Protein AF-A0A0B2VGB6-F1 (afdb_monomer_lite)

Organism: Toxocara canis (NCBI:txid6265)

pLDDT: mean 80.38, std 18.38, range [34.38, 97.69]

Radius of gyration: 25.74 Å; chains: 1; bounding box: 57×68×73 Å

Secondary structure (DSSP, 8-state):
-HHHHHHHHHHHHHHHHHTT-HHHHHHHHHHHHTT--SS--HHHHHHHHHHHHHTT-HHHHHHHHHHHHHHTSTT--HHHHHHHHHHHHHHHHHHHHHHHHTT-HHHHHHHHHHTHHHHHT-GGGTGGGGGGG-S-TTTSTTTGGGGSHHHHHHHHHHHHHHHHHHHHTSPPPHHHHHHHHHHTT--PPPHHHHHHHHS--PPPHHHHHHHHHHHS---------SSHHHHHTTS-------

InterPro domains:
  IPR039724 WD repeat-containing protein 91 [PTHR13083] (1-177)
  IPR056327 ARMC9, CTLH-like domain [PF23138] (54-167)

Foldseek 3Di:
DVVLVVVLLVVVLVVCVVVVVVVVSVVSVVVVVVPPDDQPPLVVLLVQLVVCLLVLPLVSNVVSLVCCVPQQCVPPDPVLVVLSVVLSVLSVLSSLVSCVVVVVLVSNQVNCVVCVVVCVVPPVCVVVNCVSVDPCQCPDPPRVVSNDPVSVVVSSVSSSVSVVVRSVPRDDPPSSVVSVCVVVVDDDDDVVVVVVPPDDPDPPPVNVVVVVVVPDDDDDDDDDPDDPVVVVVVPDDDDDDD

Sequence (242 aa):
MSDVISLVDSLVKDYLSFRGLNATLANFDAETRQERDCKFNVSRVVGELFSAIENHDIDRLHSLWSYFNVNVFSGLSEEQSTMANKLENDVYRLYVITCVQHKQRSKCIQFFEHMCEHLRNNPEWSEWFALPYVIDPRNSLPFRPYFTRQWQHCLVVSLNNFLAIAFDRLEEPLLVRCVNEVLKGGGELSDAEFIRRSQPVSISEDLMDDFAIIAQGPAKRNASKSSLRNLLKNFTGKKEKE

Structure (mmCIF, N/CA/C/O backbone):
data_AF-A0A0B2VGB6-F1
#
_entry.id   AF-A0A0B2VGB6-F1
#
loop_
_atom_site.group_PDB
_atom_site.id
_atom_site.type_symbol
_atom_site.label_atom_id
_atom_site.label_alt_id
_atom_site.label_comp_id
_atom_site.label_asym_id
_atom_site.label_entity_id
_atom_site.label_seq_id
_atom_site.pdbx_PDB_ins_code
_atom_site.Cartn_x
_atom_site.Cartn_y
_atom_site.Cartn_z
_atom_site.occupancy
_atom_site.B_iso_or_equiv
_atom_site.auth_seq_id
_atom_site.auth_comp_id
_atom_site.auth_asym_id
_atom_site.auth_atom_id
_atom_site.pdbx_PDB_model_num
ATOM 1 N N . MET A 1 1 ? -0.280 -2.202 24.855 1.00 53.25 1 MET A N 1
ATOM 2 C CA . MET A 1 1 ? -1.134 -1.784 23.715 1.00 53.25 1 MET A CA 1
ATOM 3 C C . MET A 1 1 ? -1.861 -2.979 23.112 1.00 53.25 1 MET A C 1
ATOM 5 O O . MET A 1 1 ? -3.072 -2.888 23.004 1.00 53.25 1 MET A O 1
ATOM 9 N N . SER A 1 2 ? -1.179 -4.094 22.812 1.00 61.00 2 SER A N 1
ATOM 10 C CA . SER A 1 2 ? -1.814 -5.377 22.441 1.00 61.00 2 SER A CA 1
ATOM 11 C C . SER A 1 2 ? -2.919 -5.800 23.413 1.00 61.00 2 SER A C 1
ATOM 13 O O . SER A 1 2 ? -4.017 -6.138 22.996 1.00 61.00 2 SER A O 1
ATOM 15 N N . ASP A 1 3 ? -2.655 -5.691 24.715 1.00 73.06 3 ASP A N 1
ATOM 16 C CA . ASP A 1 3 ? -3.561 -6.220 25.742 1.00 73.06 3 ASP A CA 1
ATOM 17 C C . ASP A 1 3 ? -4.855 -5.403 25.863 1.00 73.06 3 ASP A C 1
ATOM 19 O O . ASP A 1 3 ? -5.914 -5.949 26.160 1.00 73.06 3 ASP A O 1
ATOM 23 N N . VAL A 1 4 ? -4.783 -4.097 25.579 1.00 82.00 4 VAL A N 1
ATOM 24 C CA . VAL A 1 4 ? -5.953 -3.203 25.575 1.00 82.00 4 VAL A CA 1
ATOM 25 C C . VAL A 1 4 ? -6.842 -3.502 24.370 1.00 82.00 4 VAL A C 1
ATOM 27 O O . VAL A 1 4 ? -8.058 -3.505 24.507 1.00 82.00 4 VAL A O 1
ATOM 30 N N . ILE A 1 5 ? -6.252 -3.807 23.212 1.00 82.19 5 ILE A N 1
ATOM 31 C CA . ILE A 1 5 ? -7.003 -4.183 22.007 1.00 82.19 5 ILE A CA 1
ATOM 32 C C . ILE A 1 5 ? -7.739 -5.506 22.239 1.00 82.19 5 ILE A C 1
ATOM 34 O O . ILE A 1 5 ? -8.948 -5.561 22.051 1.00 82.19 5 ILE A O 1
ATOM 38 N N . SER A 1 6 ? -7.060 -6.530 22.766 1.00 85.25 6 SER A N 1
ATOM 39 C CA . SER A 1 6 ? -7.699 -7.811 23.108 1.00 85.25 6 SER A CA 1
ATOM 40 C C . SER A 1 6 ? -8.842 -7.654 24.120 1.00 85.25 6 SER A C 1
ATOM 42 O O . SER A 1 6 ? -9.858 -8.353 24.046 1.00 85.25 6 SER A O 1
ATOM 44 N N . LEU A 1 7 ? -8.691 -6.730 25.075 1.00 87.19 7 LEU A N 1
ATOM 45 C CA . LEU A 1 7 ? -9.753 -6.392 26.018 1.00 87.19 7 LEU A CA 1
ATOM 46 C C . LEU A 1 7 ? -10.934 -5.723 25.307 1.00 87.19 7 LEU A C 1
ATOM 48 O O . LEU A 1 7 ? -12.074 -6.120 25.527 1.00 87.19 7 LEU A O 1
ATOM 52 N N . VAL A 1 8 ? -10.673 -4.745 24.441 1.00 90.31 8 VAL A N 1
ATOM 53 C CA . VAL A 1 8 ? -11.706 -4.057 23.656 1.00 90.31 8 VAL A CA 1
ATOM 54 C C . VAL A 1 8 ? -12.461 -5.042 22.766 1.00 90.31 8 VAL A C 1
ATOM 56 O O . VAL A 1 8 ? -13.688 -5.029 22.773 1.00 90.31 8 VAL A O 1
ATOM 59 N N . ASP A 1 9 ? -11.767 -5.955 22.087 1.00 90.19 9 ASP A N 1
ATOM 60 C CA . ASP A 1 9 ? -12.400 -7.012 21.293 1.00 90.19 9 ASP A CA 1
ATOM 61 C C . ASP A 1 9 ? -13.315 -7.887 22.151 1.00 90.19 9 ASP A C 1
ATOM 63 O O . ASP A 1 9 ? -14.420 -8.235 21.740 1.00 90.19 9 ASP A O 1
ATOM 67 N N . SER A 1 10 ? -12.884 -8.220 23.370 1.00 91.00 10 SER A N 1
ATOM 68 C CA . SER A 1 10 ? -13.698 -8.991 24.314 1.00 91.00 10 SER A CA 1
ATOM 69 C C . SER A 1 10 ? -14.952 -8.221 24.743 1.00 91.00 10 SER A C 1
ATOM 71 O O . SER A 1 10 ? -16.034 -8.803 24.798 1.00 91.00 10 SER A O 1
ATOM 73 N N . LEU A 1 11 ? -14.835 -6.909 24.979 1.00 92.44 11 LEU A N 1
ATOM 74 C CA . LEU A 1 11 ? -15.966 -6.037 25.317 1.00 92.44 11 LEU A CA 1
ATOM 75 C C . LEU A 1 11 ? -16.957 -5.898 24.153 1.00 92.44 11 LEU A C 1
ATOM 77 O O . LEU A 1 11 ? -18.168 -5.941 24.364 1.00 92.44 11 LEU A O 1
ATOM 81 N N . VAL A 1 12 ? -16.465 -5.774 22.917 1.00 93.69 12 VAL A N 1
ATOM 82 C CA . VAL A 1 12 ? -17.319 -5.735 21.720 1.00 93.69 12 VAL A CA 1
ATOM 83 C C . VAL A 1 12 ? -18.078 -7.054 21.564 1.00 93.69 12 VAL A C 1
ATOM 85 O O . VAL A 1 12 ? -19.282 -7.036 21.310 1.00 93.69 12 VAL A O 1
ATOM 88 N N . LYS A 1 13 ? -17.416 -8.199 21.769 1.00 93.81 13 LYS A N 1
ATOM 89 C CA . LYS A 1 13 ? -18.061 -9.522 21.707 1.00 93.81 13 LYS A CA 1
ATOM 90 C C . LYS A 1 13 ? -19.149 -9.686 22.762 1.00 93.81 13 LYS A C 1
ATOM 92 O O . LYS A 1 13 ? -20.240 -10.150 22.430 1.00 93.81 13 LYS A O 1
ATOM 97 N N . ASP A 1 14 ? -18.871 -9.277 23.998 1.00 94.81 14 ASP A N 1
ATOM 98 C CA . ASP A 1 14 ? -19.850 -9.293 25.089 1.00 94.81 14 ASP A CA 1
ATOM 99 C C . ASP A 1 14 ? -21.078 -8.437 24.742 1.00 94.81 14 ASP A C 1
ATOM 101 O O . ASP A 1 14 ? -22.216 -8.907 24.810 1.00 94.81 14 ASP A O 1
ATOM 105 N N . TYR A 1 15 ? -20.855 -7.224 24.226 1.00 95.19 15 TYR A N 1
ATOM 106 C CA . TYR A 1 15 ? -21.932 -6.331 23.801 1.00 95.19 15 TYR A CA 1
ATOM 107 C C . TYR A 1 15 ? -22.772 -6.901 22.645 1.00 95.19 15 TYR A C 1
ATOM 109 O O . TYR A 1 15 ? -24.006 -6.870 22.694 1.00 95.19 15 TYR A O 1
ATOM 117 N N . LEU A 1 16 ? -22.134 -7.445 21.601 1.00 96.31 16 LEU A N 1
ATOM 118 C CA . LEU A 1 16 ? -22.836 -8.064 20.469 1.00 96.31 16 LEU A CA 1
ATOM 119 C C . LEU A 1 16 ? -23.666 -9.277 20.914 1.00 96.31 16 LEU A C 1
ATOM 121 O O . LEU A 1 16 ? -24.807 -9.433 20.468 1.00 96.31 16 LEU A O 1
ATOM 125 N N . SER A 1 17 ? -23.116 -10.095 21.816 1.00 95.00 17 SER A N 1
ATOM 126 C CA . SER A 1 17 ? -23.799 -11.239 22.426 1.00 95.00 17 SER A CA 1
ATOM 127 C C . SER A 1 17 ? -25.026 -10.796 23.227 1.00 95.00 17 SER A C 1
ATOM 129 O O . SER A 1 17 ? -26.132 -11.283 22.985 1.00 95.00 17 SER A O 1
ATOM 131 N N . PHE A 1 18 ? -24.874 -9.793 24.099 1.00 95.19 18 PHE A N 1
ATOM 132 C CA . PHE A 1 18 ? -25.967 -9.226 24.894 1.00 95.19 18 PHE A CA 1
ATOM 133 C C . PHE A 1 18 ? -27.126 -8.708 24.026 1.00 95.19 18 PHE A C 1
ATOM 135 O O . PHE A 1 18 ? -28.296 -8.863 24.374 1.00 95.19 18 PHE A O 1
ATOM 142 N N . ARG A 1 19 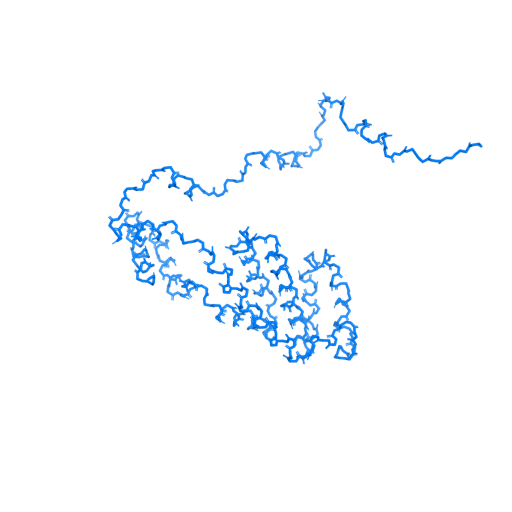? -26.820 -8.123 22.862 1.00 96.88 19 ARG A N 1
ATOM 143 C CA . ARG A 1 19 ? -27.822 -7.624 21.905 1.00 96.88 19 ARG A CA 1
ATOM 144 C C . ARG A 1 19 ? -28.434 -8.715 21.018 1.00 96.88 19 ARG A C 1
ATOM 146 O O . ARG A 1 19 ? -29.339 -8.403 20.245 1.00 96.88 19 ARG A O 1
ATOM 153 N N . GLY A 1 20 ? -27.958 -9.959 21.101 1.00 94.31 20 GLY A N 1
ATOM 154 C CA . GLY A 1 20 ? -28.414 -11.074 20.268 1.00 94.31 20 GLY A CA 1
ATOM 155 C C . GLY A 1 20 ? -27.965 -10.986 18.804 1.00 94.31 20 GLY A C 1
ATOM 156 O O . GLY A 1 20 ? -28.573 -11.610 17.933 1.00 94.31 20 GLY A O 1
ATOM 157 N N . LEU A 1 21 ? -26.913 -10.216 18.505 1.00 96.38 21 LEU A N 1
ATOM 158 C CA . LEU A 1 21 ? -26.398 -9.992 17.148 1.00 96.38 21 LEU A CA 1
ATOM 159 C C . LEU A 1 21 ? -25.486 -11.144 16.695 1.00 96.38 21 LEU A C 1
ATOM 161 O O . LEU A 1 21 ? -24.330 -10.944 16.329 1.00 96.38 21 LEU A O 1
ATOM 165 N N . ASN A 1 22 ? -26.013 -12.368 16.714 1.00 93.62 22 ASN A N 1
ATOM 166 C CA . ASN A 1 22 ? -25.226 -13.596 16.552 1.00 93.62 22 ASN A CA 1
ATOM 167 C C . ASN A 1 22 ? -24.522 -13.704 15.189 1.00 93.62 22 ASN A C 1
ATOM 169 O O . ASN A 1 22 ? -23.387 -14.169 15.119 1.00 93.62 22 ASN A O 1
ATOM 173 N N . ALA A 1 23 ? -25.167 -13.252 14.107 1.00 95.81 23 ALA A N 1
ATOM 174 C CA . ALA A 1 23 ? -24.557 -13.247 12.775 1.00 95.81 23 ALA A CA 1
ATOM 175 C C . ALA A 1 23 ? -23.374 -12.266 12.696 1.00 95.81 23 ALA A C 1
ATOM 177 O O . ALA A 1 23 ? -22.313 -12.608 12.179 1.00 95.81 23 ALA A O 1
ATOM 178 N N . THR A 1 24 ? -23.532 -11.067 13.264 1.00 95.88 24 THR A N 1
ATOM 179 C CA . THR A 1 24 ? -22.467 -10.060 13.337 1.00 95.88 24 THR A CA 1
ATOM 180 C C . THR A 1 24 ? -21.321 -10.531 14.221 1.00 95.88 24 THR A C 1
ATOM 182 O O . THR A 1 24 ? -20.171 -10.362 13.842 1.00 95.88 24 THR A O 1
ATOM 185 N N . LEU A 1 25 ? -21.618 -11.165 15.359 1.00 94.12 25 LEU A N 1
ATOM 186 C CA . LEU A 1 25 ? -20.611 -11.733 16.253 1.00 94.12 25 LEU A CA 1
ATOM 187 C C . LEU A 1 25 ? -19.784 -12.824 15.558 1.00 94.12 25 LEU A C 1
ATOM 189 O O . LEU A 1 25 ? -18.563 -12.812 15.661 1.00 94.12 25 LEU A O 1
ATOM 193 N N . ALA A 1 26 ? -20.430 -13.721 14.806 1.00 92.81 26 ALA A N 1
ATOM 194 C CA . ALA A 1 26 ? -19.736 -14.760 14.048 1.00 92.81 26 ALA A CA 1
ATOM 195 C C . ALA A 1 26 ? -18.811 -14.175 12.966 1.00 92.81 26 ALA A C 1
ATOM 197 O O . ALA A 1 26 ? -17.680 -14.636 12.812 1.00 92.81 26 ALA A O 1
ATOM 198 N N . ASN A 1 27 ? -19.273 -13.145 12.249 1.00 92.88 27 ASN A N 1
ATOM 199 C CA . ASN A 1 27 ? -18.453 -12.442 11.260 1.00 92.88 27 ASN A CA 1
ATOM 200 C C . ASN A 1 27 ? -17.293 -11.692 11.922 1.00 92.88 27 ASN A C 1
ATOM 202 O O . ASN A 1 27 ? -16.159 -11.830 11.476 1.00 92.88 27 ASN A O 1
ATOM 206 N N . PHE A 1 28 ? -17.557 -10.975 13.018 1.00 90.56 28 PHE A N 1
ATOM 207 C CA . PHE A 1 28 ? -16.532 -10.287 13.798 1.00 90.56 28 PHE A CA 1
ATOM 208 C C . PHE A 1 28 ? -15.457 -11.275 14.259 1.00 90.56 28 PHE A C 1
ATOM 210 O O . PHE A 1 28 ? -14.288 -11.078 13.966 1.00 90.56 28 PHE A O 1
ATOM 217 N N . ASP A 1 29 ? -15.837 -12.403 14.867 1.00 88.12 29 ASP A N 1
ATOM 218 C CA . ASP A 1 29 ? -14.890 -13.442 15.283 1.00 88.12 29 ASP A CA 1
ATOM 219 C C . ASP A 1 29 ? -14.067 -14.013 14.120 1.00 88.12 29 ASP A C 1
ATOM 221 O O . ASP A 1 29 ? -12.876 -14.287 14.286 1.00 88.12 29 ASP A O 1
ATOM 225 N N . ALA A 1 30 ? -14.681 -14.220 12.953 1.00 87.00 30 ALA A N 1
ATOM 226 C CA . ALA A 1 30 ? -13.973 -14.701 11.772 1.00 87.00 30 ALA A CA 1
ATOM 227 C C . ALA A 1 30 ? -12.947 -13.673 11.268 1.00 87.00 30 ALA A C 1
ATOM 229 O O . ALA A 1 30 ? -11.827 -14.048 10.914 1.00 87.00 30 ALA A O 1
ATOM 230 N N . GLU A 1 31 ? -13.305 -12.390 11.272 1.00 81.25 31 GLU A N 1
ATOM 231 C CA . GLU A 1 31 ? -12.449 -11.292 10.824 1.00 81.25 31 GLU A CA 1
ATOM 232 C C . GLU A 1 31 ? -11.326 -10.981 11.824 1.00 81.25 31 GLU A C 1
ATOM 234 O O . GLU A 1 31 ? -10.172 -10.857 11.410 1.00 81.25 31 GLU A O 1
ATOM 239 N N . THR A 1 32 ? -11.600 -10.975 13.135 1.00 78.12 32 THR A N 1
ATOM 240 C CA . THR A 1 32 ? -10.572 -10.789 14.177 1.00 78.12 32 THR A CA 1
ATOM 241 C C . THR A 1 32 ? -9.539 -11.922 14.148 1.00 78.12 32 THR A C 1
ATOM 243 O O . THR A 1 32 ? -8.347 -11.687 14.328 1.00 78.12 32 THR A O 1
ATOM 246 N N . ARG A 1 33 ? -9.959 -13.167 13.863 1.00 73.19 33 ARG A N 1
ATOM 247 C CA . ARG A 1 33 ? -9.042 -14.318 13.718 1.00 73.19 33 ARG A CA 1
ATOM 248 C C . ARG A 1 33 ? -8.179 -14.263 12.464 1.00 73.19 33 ARG A C 1
ATOM 250 O O . ARG A 1 33 ? -7.133 -14.903 12.438 1.00 73.19 33 ARG A O 1
ATOM 257 N N . GLN A 1 34 ? -8.605 -13.545 11.426 1.00 63.00 34 GLN A N 1
ATOM 258 C CA . GLN A 1 34 ? -7.815 -13.398 10.203 1.00 63.00 34 GLN A CA 1
ATOM 259 C C . GLN A 1 34 ? -6.594 -12.480 10.384 1.00 63.00 34 GLN A C 1
ATOM 261 O O . GLN A 1 34 ? -5.871 -12.285 9.408 1.00 63.00 34 GLN A O 1
ATOM 266 N N . GLU A 1 35 ? -6.345 -11.936 11.589 1.00 52.94 35 GLU A N 1
ATOM 267 C CA . GLU A 1 35 ? -5.260 -10.980 11.868 1.00 52.94 35 GLU A CA 1
ATOM 268 C C . GLU A 1 35 ? -5.132 -9.958 10.728 1.00 52.94 35 GLU A C 1
ATOM 270 O O . GLU A 1 35 ? -4.062 -9.783 10.131 1.00 52.94 35 GLU A O 1
ATOM 275 N N . ARG A 1 36 ? -6.249 -9.333 10.335 1.00 52.41 36 ARG A N 1
ATOM 276 C CA . ARG A 1 36 ? -6.169 -8.194 9.411 1.00 52.41 36 ARG A CA 1
ATOM 277 C C . ARG A 1 36 ? -5.732 -6.926 10.127 1.00 52.41 36 ARG A C 1
ATOM 279 O O . ARG A 1 36 ? -5.091 -6.089 9.505 1.00 52.41 36 ARG A O 1
ATOM 286 N N . ASP A 1 37 ? -5.974 -6.850 11.432 1.00 59.81 37 ASP A N 1
ATOM 287 C CA . ASP A 1 37 ? -5.729 -5.653 12.220 1.00 59.81 37 ASP A CA 1
ATOM 288 C C . ASP A 1 37 ? -4.962 -5.943 13.500 1.00 59.81 37 ASP A C 1
ATOM 290 O O . ASP A 1 37 ? -5.527 -6.300 14.524 1.00 59.81 37 ASP A O 1
ATOM 294 N N . CYS A 1 38 ? -3.659 -5.686 13.443 1.00 44.28 38 CYS A N 1
ATOM 295 C CA . CYS A 1 38 ? -2.856 -5.350 14.613 1.00 44.28 38 CYS A CA 1
ATOM 296 C C . CYS A 1 38 ? -1.843 -4.283 14.175 1.00 44.28 38 CYS A C 1
ATOM 298 O O . CYS A 1 38 ? -0.692 -4.610 13.910 1.00 44.28 38 CYS A O 1
ATOM 300 N N . LYS A 1 39 ? -2.281 -3.023 14.023 1.00 55.31 39 LYS A N 1
ATOM 301 C CA . LYS A 1 39 ? -1.441 -1.844 13.706 1.00 55.31 39 LYS A CA 1
ATOM 302 C C . LYS A 1 39 ? -0.436 -2.086 12.575 1.00 55.31 39 LYS A C 1
ATOM 304 O O . LYS A 1 39 ? 0.740 -2.307 12.842 1.00 55.31 39 LYS A O 1
ATOM 309 N N . PHE A 1 40 ? -0.924 -2.060 11.332 1.00 61.41 40 PHE A N 1
ATOM 310 C CA . PHE A 1 40 ? -0.151 -2.018 10.087 1.00 61.41 40 PHE A CA 1
ATOM 311 C C . PHE A 1 40 ? 1.330 -2.380 10.235 1.00 61.41 40 PHE A C 1
ATOM 313 O O . PHE A 1 40 ? 2.204 -1.509 10.266 1.00 61.41 40 PHE A O 1
ATOM 320 N N . ASN A 1 41 ? 1.624 -3.677 10.345 1.00 76.06 41 ASN A N 1
ATOM 321 C CA . ASN A 1 41 ? 2.998 -4.128 10.225 1.00 76.06 41 ASN A CA 1
ATOM 322 C C . ASN A 1 41 ? 3.481 -3.677 8.843 1.00 76.06 41 ASN A C 1
ATOM 324 O O . ASN A 1 41 ? 3.108 -4.263 7.826 1.00 76.06 41 ASN A O 1
ATOM 328 N N . VAL A 1 42 ? 4.266 -2.600 8.822 1.00 86.81 42 VAL A N 1
ATOM 329 C CA . VAL A 1 42 ? 4.723 -1.934 7.602 1.00 86.81 42 VAL A CA 1
ATOM 330 C C . VAL A 1 42 ? 5.375 -2.951 6.677 1.00 86.81 42 VAL A C 1
ATOM 332 O O . VAL A 1 42 ? 5.081 -2.975 5.488 1.00 86.81 42 VAL A O 1
ATOM 335 N N . SER A 1 43 ? 6.171 -3.863 7.239 1.00 85.81 43 SER A N 1
ATOM 336 C CA . SER A 1 43 ? 6.825 -4.935 6.491 1.00 85.81 43 SER A CA 1
ATOM 337 C C . SER A 1 43 ? 5.817 -5.874 5.822 1.00 85.81 43 SER A C 1
ATOM 339 O O . SER A 1 43 ? 5.983 -6.222 4.655 1.00 85.81 43 SER A O 1
ATOM 341 N N . ARG A 1 44 ? 4.726 -6.236 6.511 1.00 86.62 44 ARG A N 1
ATOM 342 C CA . ARG A 1 44 ? 3.652 -7.056 5.928 1.00 86.62 44 ARG A CA 1
ATOM 343 C C . ARG A 1 44 ? 2.928 -6.311 4.813 1.00 86.62 44 ARG A C 1
ATOM 345 O O . ARG A 1 44 ? 2.766 -6.871 3.738 1.00 86.62 44 ARG A O 1
ATOM 352 N N . VAL A 1 45 ? 2.536 -5.060 5.046 1.00 88.50 45 VAL A N 1
ATOM 353 C CA . VAL A 1 45 ? 1.835 -4.235 4.049 1.00 88.50 45 VAL A CA 1
ATOM 354 C C . VAL A 1 45 ? 2.687 -4.038 2.799 1.00 88.50 45 VAL A C 1
ATOM 356 O O . VAL A 1 45 ? 2.219 -4.256 1.683 1.00 88.50 45 VAL A O 1
ATOM 359 N N . VAL A 1 46 ? 3.959 -3.679 2.978 1.00 92.69 46 VAL A N 1
ATOM 360 C CA . VAL A 1 46 ? 4.914 -3.577 1.875 1.00 92.69 46 VAL A CA 1
ATOM 361 C C . VAL A 1 46 ? 5.059 -4.935 1.189 1.00 92.69 46 VAL A C 1
ATOM 363 O O . VAL A 1 46 ? 4.975 -5.006 -0.031 1.00 92.69 46 VAL A O 1
ATOM 366 N N . GLY A 1 47 ? 5.176 -6.029 1.941 1.00 93.25 47 GLY A N 1
ATOM 367 C CA . GLY A 1 47 ? 5.190 -7.381 1.384 1.00 93.25 47 GLY A CA 1
ATOM 368 C C . GLY A 1 47 ? 3.959 -7.699 0.527 1.00 93.25 47 GLY A C 1
ATOM 369 O O . GLY A 1 47 ? 4.096 -8.304 -0.533 1.00 93.25 47 GLY A O 1
ATOM 370 N N . GLU A 1 48 ? 2.768 -7.256 0.929 1.00 92.75 48 GLU A N 1
ATOM 371 C CA . GLU A 1 48 ? 1.538 -7.438 0.155 1.00 92.75 48 GLU A CA 1
ATOM 372 C C . GLU A 1 48 ? 1.510 -6.599 -1.127 1.00 92.75 48 GLU A C 1
ATOM 374 O O . GLU A 1 48 ? 1.139 -7.130 -2.175 1.00 92.75 48 GLU A O 1
ATOM 379 N N . LEU A 1 49 ? 1.956 -5.339 -1.079 1.00 95.38 49 LEU A N 1
ATOM 380 C CA . LEU A 1 49 ? 2.102 -4.497 -2.274 1.00 95.38 49 LEU A CA 1
ATOM 381 C C . LEU A 1 49 ? 3.061 -5.144 -3.282 1.00 95.38 49 LEU A C 1
ATOM 383 O O . LEU A 1 49 ? 2.731 -5.288 -4.457 1.00 95.38 49 LEU A O 1
ATOM 387 N N . PHE A 1 50 ? 4.227 -5.593 -2.815 1.00 95.75 50 PHE A N 1
ATOM 388 C CA . PHE A 1 50 ? 5.217 -6.249 -3.669 1.00 95.75 50 PHE A CA 1
ATOM 389 C C . PHE A 1 50 ? 4.727 -7.608 -4.176 1.00 95.75 50 PHE A C 1
ATOM 391 O O . PHE A 1 50 ? 4.950 -7.942 -5.333 1.00 95.75 50 PHE A O 1
ATOM 398 N N . SER A 1 51 ? 3.988 -8.365 -3.366 1.00 96.44 51 SER A N 1
ATOM 399 C CA . SER A 1 51 ? 3.346 -9.605 -3.810 1.00 96.44 51 SER A CA 1
ATOM 400 C C . SER A 1 51 ? 2.318 -9.352 -4.918 1.00 96.44 51 SER A C 1
ATOM 402 O O . SER A 1 51 ? 2.285 -10.092 -5.901 1.00 96.44 51 SER A O 1
ATOM 404 N N . ALA A 1 52 ? 1.510 -8.292 -4.821 1.00 96.44 52 ALA A N 1
ATOM 405 C CA . ALA A 1 52 ? 0.580 -7.912 -5.887 1.00 96.44 52 ALA A CA 1
ATOM 406 C C . ALA A 1 52 ? 1.320 -7.525 -7.184 1.00 96.44 52 ALA A C 1
ATOM 408 O O . ALA A 1 52 ? 0.892 -7.903 -8.276 1.00 96.44 52 ALA A O 1
ATOM 409 N N . ILE A 1 53 ? 2.470 -6.849 -7.066 1.00 97.38 53 ILE A N 1
ATOM 410 C CA . ILE A 1 53 ? 3.349 -6.519 -8.198 1.00 97.38 53 ILE A CA 1
ATOM 411 C C . ILE A 1 53 ? 3.911 -7.776 -8.869 1.00 97.38 53 ILE A C 1
ATOM 413 O O . ILE A 1 53 ? 3.758 -7.939 -10.079 1.00 97.38 53 ILE A O 1
ATOM 417 N N . GLU A 1 54 ? 4.519 -8.679 -8.100 1.00 96.25 54 GLU A N 1
ATOM 418 C CA . GLU A 1 54 ? 5.126 -9.912 -8.623 1.00 96.25 54 GLU A CA 1
ATOM 419 C C . GLU A 1 54 ? 4.094 -10.832 -9.294 1.00 96.25 54 GLU A C 1
ATOM 421 O O . GLU A 1 54 ? 4.386 -11.490 -10.295 1.00 96.25 54 GLU A O 1
ATOM 426 N N . ASN A 1 55 ? 2.860 -10.839 -8.784 1.00 96.75 55 ASN A N 1
ATOM 427 C CA . ASN A 1 55 ? 1.763 -11.634 -9.334 1.00 96.75 55 ASN A CA 1
ATOM 428 C C . ASN A 1 55 ? 1.009 -10.947 -10.486 1.00 96.75 55 ASN A C 1
ATOM 430 O O . ASN A 1 55 ? 0.146 -11.575 -11.103 1.00 96.75 55 ASN A O 1
ATOM 434 N N . HIS A 1 56 ? 1.351 -9.702 -10.832 1.00 96.38 56 HIS A N 1
ATOM 435 C CA . HIS A 1 56 ? 0.656 -8.905 -11.850 1.00 96.38 56 HIS A CA 1
ATOM 436 C C . HIS A 1 56 ? -0.856 -8.763 -11.560 1.00 96.38 56 HIS A C 1
ATOM 438 O O . HIS A 1 56 ? -1.705 -8.931 -12.450 1.00 96.38 56 HIS A O 1
ATOM 444 N N . ASP A 1 57 ? -1.178 -8.502 -10.290 1.00 95.94 57 ASP A N 1
ATOM 445 C CA . ASP A 1 57 ? -2.529 -8.289 -9.769 1.00 95.94 57 ASP A CA 1
ATOM 446 C C . ASP A 1 57 ? -2.763 -6.792 -9.520 1.00 95.94 57 ASP A C 1
ATOM 448 O O . ASP A 1 57 ? -2.518 -6.262 -8.430 1.00 95.94 57 ASP A O 1
ATOM 452 N N . ILE A 1 58 ? -3.186 -6.090 -10.575 1.00 95.56 58 ILE A N 1
ATOM 453 C CA . ILE A 1 58 ? -3.455 -4.651 -10.505 1.00 95.56 58 ILE A CA 1
ATOM 454 C C . ILE A 1 58 ? -4.679 -4.334 -9.643 1.00 95.56 58 ILE A C 1
ATOM 456 O O . ILE A 1 58 ? -4.659 -3.341 -8.922 1.00 95.56 58 ILE A O 1
ATOM 460 N N . ASP A 1 59 ? -5.705 -5.186 -9.651 1.00 94.25 59 ASP A N 1
ATOM 461 C CA . ASP A 1 59 ? -6.927 -4.955 -8.883 1.00 94.25 59 ASP A CA 1
ATOM 462 C C . ASP A 1 59 ? -6.599 -4.916 -7.389 1.00 94.25 59 ASP A C 1
ATOM 464 O O . ASP A 1 59 ? -6.989 -3.980 -6.684 1.00 94.25 59 ASP A O 1
ATOM 468 N N . ARG A 1 60 ? -5.797 -5.874 -6.905 1.00 93.19 60 ARG A N 1
ATOM 469 C CA . ARG A 1 60 ? -5.343 -5.882 -5.513 1.00 93.19 60 ARG A CA 1
ATOM 470 C C . ARG A 1 60 ? -4.436 -4.698 -5.196 1.00 93.19 60 ARG A C 1
ATOM 472 O O . ARG A 1 60 ? -4.608 -4.083 -4.144 1.00 93.19 60 ARG A O 1
ATOM 479 N N . LEU A 1 61 ? -3.483 -4.380 -6.074 1.00 95.56 61 LEU A N 1
ATOM 480 C CA . LEU A 1 61 ? -2.540 -3.282 -5.851 1.00 95.56 61 LEU A CA 1
ATOM 481 C C . LEU A 1 61 ? -3.263 -1.932 -5.734 1.00 95.56 61 LEU A C 1
ATOM 483 O O . LEU A 1 61 ? -3.047 -1.201 -4.769 1.00 95.56 61 LEU A O 1
ATOM 487 N N . HIS A 1 62 ? -4.153 -1.639 -6.683 1.00 94.19 62 HIS A N 1
ATOM 488 C CA . HIS A 1 62 ? -4.972 -0.432 -6.685 1.00 94.19 62 HIS A CA 1
ATOM 489 C C . HIS A 1 62 ? -5.907 -0.385 -5.470 1.00 94.19 62 HIS A C 1
ATOM 491 O O . HIS A 1 62 ? -5.987 0.638 -4.793 1.00 94.19 62 HIS A O 1
ATOM 497 N N . SER A 1 63 ? -6.565 -1.500 -5.136 1.00 92.50 63 SER A N 1
ATOM 498 C CA . SER A 1 63 ? -7.455 -1.565 -3.968 1.00 92.50 63 SER A CA 1
ATOM 499 C C . SER A 1 63 ? -6.716 -1.280 -2.658 1.00 92.50 63 SER A C 1
ATOM 501 O O . SER A 1 63 ? -7.215 -0.526 -1.823 1.00 92.50 63 SER A O 1
ATOM 503 N N . LEU A 1 64 ? -5.513 -1.842 -2.481 1.00 91.94 64 LEU A N 1
ATOM 504 C CA . LEU A 1 64 ? -4.671 -1.580 -1.310 1.00 91.94 64 LEU A CA 1
ATOM 505 C C . LEU A 1 64 ? -4.281 -0.103 -1.221 1.00 91.94 64 LEU A C 1
ATOM 507 O O . LEU A 1 64 ? -4.373 0.500 -0.153 1.00 91.94 64 LEU A O 1
ATOM 511 N N . TRP A 1 65 ? -3.870 0.493 -2.339 1.00 93.94 65 TRP A N 1
ATOM 512 C CA . TRP A 1 65 ? -3.455 1.889 -2.338 1.00 93.94 65 TRP A CA 1
ATOM 513 C C . TRP A 1 65 ? -4.628 2.852 -2.114 1.00 93.94 65 TRP A C 1
ATOM 515 O O . TRP A 1 65 ? -4.532 3.774 -1.304 1.00 93.94 65 TRP A O 1
ATOM 525 N N . SER A 1 66 ? -5.772 2.592 -2.750 1.00 91.88 66 SER A N 1
ATOM 526 C CA . SER A 1 66 ? -7.021 3.331 -2.535 1.00 91.88 66 SER A CA 1
ATOM 527 C C . SER A 1 66 ? -7.460 3.282 -1.068 1.00 91.88 66 SER A C 1
ATOM 529 O O . SER A 1 66 ? -7.833 4.306 -0.489 1.00 91.88 66 SER A O 1
ATOM 531 N N . TYR A 1 67 ? -7.320 2.120 -0.424 1.00 90.50 67 TYR A N 1
ATOM 532 C CA . TYR A 1 67 ? -7.559 1.983 1.008 1.00 90.50 67 TYR A CA 1
ATOM 533 C C . TYR A 1 67 ? -6.652 2.906 1.837 1.00 90.50 67 TYR A C 1
ATOM 535 O O . TYR A 1 67 ? -7.151 3.555 2.761 1.00 90.50 67 TYR A O 1
ATOM 543 N N . PHE A 1 68 ? -5.357 3.016 1.511 1.00 91.19 68 PHE A N 1
ATOM 544 C CA . PHE A 1 68 ? -4.468 3.959 2.199 1.00 91.19 68 PHE A CA 1
ATOM 545 C C . PHE A 1 68 ? -4.871 5.408 1.948 1.00 91.19 68 PHE A C 1
ATOM 547 O O . PHE A 1 68 ? -4.938 6.174 2.904 1.00 91.19 68 PHE A O 1
ATOM 554 N N . ASN A 1 69 ? -5.215 5.771 0.712 1.00 90.94 69 ASN A N 1
ATOM 555 C CA . ASN A 1 69 ? -5.659 7.124 0.375 1.00 90.94 69 ASN A CA 1
ATOM 556 C C . ASN A 1 69 ? -6.840 7.580 1.254 1.00 90.94 69 ASN A C 1
ATOM 558 O O . ASN A 1 69 ? -6.826 8.694 1.775 1.00 90.94 69 ASN A O 1
ATOM 562 N N . VAL A 1 70 ? -7.825 6.705 1.478 1.00 88.88 70 VAL A N 1
ATOM 563 C CA . VAL A 1 70 ? -9.027 7.030 2.265 1.00 88.88 70 VAL A CA 1
ATOM 564 C C . VAL A 1 70 ? -8.775 6.958 3.773 1.00 88.88 70 VAL A C 1
ATOM 566 O O . VAL A 1 70 ? -9.110 7.890 4.504 1.00 88.88 70 VAL A O 1
ATOM 569 N N . ASN A 1 71 ? -8.197 5.858 4.253 1.00 84.19 71 ASN A N 1
ATOM 570 C CA . ASN A 1 71 ? -8.174 5.550 5.687 1.00 84.19 71 ASN A CA 1
ATOM 571 C C . ASN A 1 71 ? -6.906 6.024 6.396 1.00 84.19 71 ASN A C 1
ATOM 573 O O . ASN A 1 71 ? -6.885 6.093 7.621 1.00 84.19 71 ASN A O 1
ATOM 577 N N . VAL A 1 72 ? -5.845 6.318 5.641 1.00 86.88 72 VAL A N 1
ATOM 578 C CA . VAL A 1 72 ? -4.522 6.603 6.205 1.00 86.88 72 VAL A CA 1
ATOM 579 C C . VAL A 1 72 ? -4.021 7.975 5.789 1.00 86.88 72 VAL A C 1
ATOM 581 O O . VAL A 1 72 ? -3.513 8.731 6.613 1.00 86.88 72 VAL A O 1
ATOM 584 N N . PHE A 1 73 ? -4.172 8.317 4.513 1.00 90.94 73 PHE A N 1
ATOM 585 C CA . PHE A 1 73 ? -3.586 9.524 3.946 1.00 90.94 73 PHE A CA 1
ATOM 586 C C . PHE A 1 73 ? -4.526 10.734 3.978 1.00 90.94 73 PHE A C 1
ATOM 588 O O . PHE A 1 73 ? -4.077 11.854 3.749 1.00 90.94 73 PHE A O 1
ATOM 595 N N . SER A 1 74 ? -5.800 10.539 4.329 1.00 87.38 74 SER A N 1
ATOM 596 C CA . SER A 1 74 ? -6.813 11.602 4.388 1.00 87.38 74 SER A CA 1
ATOM 597 C C . SER A 1 74 ? -6.493 12.715 5.394 1.00 87.38 74 SER A C 1
ATOM 599 O O . SER A 1 74 ? -6.909 13.853 5.193 1.00 87.38 74 SER A O 1
ATOM 601 N N . GLY A 1 75 ? -5.728 12.413 6.448 1.00 84.44 75 GLY A N 1
ATOM 602 C CA . GLY A 1 75 ? -5.293 13.376 7.468 1.00 84.44 75 GLY A CA 1
ATOM 603 C C . GLY A 1 75 ? -3.867 13.913 7.295 1.00 84.44 75 GLY A C 1
ATOM 604 O O . GLY A 1 75 ? -3.347 14.551 8.211 1.00 84.44 75 GLY A O 1
ATOM 605 N N . LEU A 1 76 ? -3.190 13.619 6.180 1.00 89.06 76 LEU A N 1
ATOM 606 C CA . LEU A 1 76 ? -1.802 14.039 5.967 1.00 89.06 76 LEU A CA 1
ATOM 607 C C . LEU A 1 76 ? -1.683 15.523 5.598 1.00 89.06 76 LEU A C 1
ATOM 609 O O . LEU A 1 76 ? -2.589 16.120 5.017 1.00 89.06 76 LEU A O 1
ATOM 613 N N . SER A 1 77 ? -0.527 16.124 5.911 1.00 91.56 77 SER A N 1
ATOM 614 C CA . SER A 1 77 ? -0.211 17.473 5.429 1.00 91.56 77 SER A CA 1
ATOM 615 C C . SER A 1 77 ? -0.017 17.483 3.910 1.00 91.56 77 SER A C 1
ATOM 617 O O . SER A 1 77 ? 0.296 16.458 3.309 1.00 91.56 77 SER A O 1
ATOM 619 N N . GLU A 1 78 ? -0.127 18.652 3.277 1.00 93.12 78 GLU 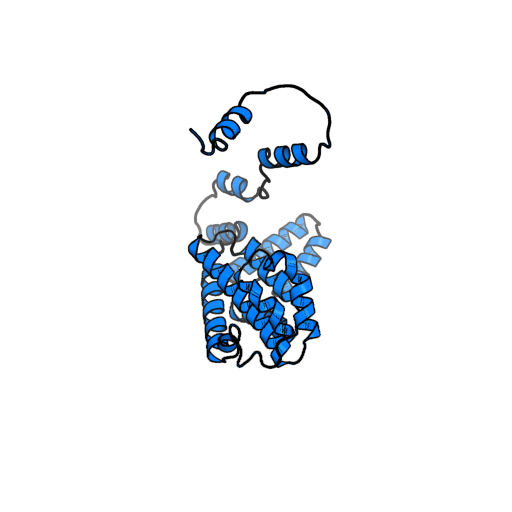A N 1
ATOM 620 C CA . GLU A 1 78 ? 0.046 18.801 1.823 1.00 93.12 78 GLU A CA 1
ATOM 621 C C . GLU A 1 78 ? 1.385 18.228 1.313 1.00 93.12 78 GLU A C 1
ATOM 623 O O . GLU A 1 78 ? 1.433 17.518 0.303 1.00 93.12 78 GLU A O 1
ATOM 628 N N . GLU A 1 79 ? 2.474 18.464 2.050 1.00 93.62 79 GLU A N 1
ATOM 629 C CA . GLU A 1 79 ? 3.800 17.917 1.735 1.00 93.62 79 GLU A CA 1
ATOM 630 C C . GLU A 1 79 ? 3.811 16.382 1.751 1.00 93.62 79 GLU A C 1
ATOM 632 O O . GLU A 1 79 ? 4.414 15.735 0.891 1.00 93.62 79 GLU A O 1
ATOM 637 N N . GLN A 1 80 ? 3.119 15.784 2.718 1.00 92.31 80 GLN A N 1
ATOM 638 C CA . GLN A 1 80 ? 3.045 14.338 2.881 1.00 92.31 80 GLN A CA 1
ATOM 639 C C . GLN A 1 80 ? 2.115 13.692 1.861 1.00 92.31 80 GLN A C 1
ATOM 641 O O . GLN A 1 80 ? 2.460 12.647 1.319 1.00 92.31 80 GLN A O 1
ATOM 646 N N . SER A 1 81 ? 0.994 14.331 1.532 1.00 93.75 81 SER A N 1
ATOM 647 C CA . SER A 1 81 ? 0.112 13.908 0.442 1.00 93.75 81 SER A CA 1
ATOM 648 C C . SER A 1 81 ? 0.842 13.950 -0.902 1.00 93.75 81 SER A C 1
ATOM 650 O O . SER A 1 81 ? 0.738 13.029 -1.709 1.00 93.75 81 SER A O 1
ATOM 652 N N . THR A 1 82 ? 1.682 14.965 -1.119 1.00 94.00 82 THR A N 1
ATOM 653 C CA . THR A 1 82 ? 2.561 15.025 -2.296 1.00 94.00 82 THR A CA 1
ATOM 654 C C . THR A 1 82 ? 3.558 13.862 -2.319 1.00 94.00 82 THR A C 1
ATOM 656 O O . THR A 1 82 ? 3.819 13.286 -3.376 1.00 94.00 82 THR A O 1
ATOM 659 N N . MET A 1 83 ? 4.117 13.488 -1.164 1.00 95.25 83 MET A N 1
ATOM 660 C CA . MET A 1 83 ? 5.010 12.332 -1.048 1.00 95.25 83 MET A CA 1
ATOM 661 C C . MET A 1 83 ? 4.280 11.003 -1.283 1.00 95.25 83 MET A C 1
ATOM 663 O O . MET A 1 83 ? 4.813 10.159 -2.002 1.00 95.25 83 MET A O 1
ATOM 667 N N . ALA A 1 84 ? 3.061 10.843 -0.758 1.00 95.31 84 ALA A N 1
ATOM 668 C CA . ALA A 1 84 ? 2.204 9.686 -1.015 1.00 95.31 84 ALA A CA 1
ATOM 669 C C . ALA A 1 84 ? 1.967 9.511 -2.519 1.00 95.31 84 ALA A C 1
ATOM 671 O O . ALA A 1 84 ? 2.258 8.450 -3.059 1.00 95.31 84 ALA A O 1
ATOM 672 N N . ASN A 1 85 ? 1.568 10.578 -3.218 1.00 93.75 85 ASN A N 1
ATOM 673 C CA . ASN A 1 85 ? 1.352 10.544 -4.666 1.00 93.75 85 ASN A CA 1
ATOM 674 C C . ASN A 1 85 ? 2.622 10.159 -5.441 1.00 93.75 85 ASN A C 1
ATOM 676 O O . ASN A 1 85 ? 2.564 9.412 -6.416 1.00 93.75 85 ASN A O 1
ATOM 680 N N . LYS A 1 86 ? 3.802 10.639 -5.028 1.00 94.94 86 LYS A N 1
ATOM 681 C CA . LYS A 1 86 ? 5.072 10.238 -5.662 1.00 94.94 86 LYS A CA 1
ATOM 682 C C . LYS A 1 86 ? 5.358 8.749 -5.469 1.00 94.94 86 LYS A C 1
ATOM 684 O O . LYS A 1 86 ? 5.718 8.076 -6.430 1.00 94.94 86 LYS A O 1
ATOM 689 N N . LEU A 1 87 ? 5.160 8.239 -4.253 1.00 96.94 87 LEU A N 1
ATOM 690 C CA . LEU A 1 87 ? 5.337 6.820 -3.951 1.00 96.94 87 LEU A CA 1
ATOM 691 C C . LEU A 1 87 ? 4.320 5.949 -4.695 1.00 96.94 87 LEU A C 1
ATOM 693 O O . LEU A 1 87 ? 4.707 4.901 -5.201 1.00 96.94 87 LEU A O 1
ATOM 697 N N . GLU A 1 88 ? 3.071 6.397 -4.833 1.00 95.62 88 GLU A N 1
ATOM 698 C CA . GLU A 1 88 ? 2.045 5.718 -5.634 1.00 95.62 88 GLU A CA 1
ATOM 699 C C . GLU A 1 88 ? 2.508 5.544 -7.080 1.00 95.62 88 GLU A C 1
ATOM 701 O O . GLU A 1 88 ? 2.514 4.439 -7.626 1.00 95.62 88 GLU A O 1
ATOM 706 N N . ASN A 1 89 ? 2.967 6.643 -7.685 1.00 94.81 89 ASN A N 1
ATOM 707 C CA . ASN A 1 89 ? 3.480 6.626 -9.045 1.00 94.81 89 ASN A CA 1
ATOM 708 C C . ASN A 1 89 ? 4.666 5.666 -9.175 1.00 94.81 89 ASN A C 1
ATOM 710 O O . ASN A 1 89 ? 4.705 4.878 -10.115 1.00 94.81 89 ASN A O 1
ATOM 714 N N . ASP A 1 90 ? 5.612 5.682 -8.238 1.00 96.75 90 ASP A N 1
ATOM 715 C CA . ASP A 1 90 ? 6.773 4.793 -8.288 1.00 96.75 90 ASP A CA 1
ATOM 716 C C . ASP A 1 90 ? 6.413 3.314 -8.057 1.00 96.75 90 ASP A C 1
ATOM 718 O O . ASP A 1 90 ? 7.002 2.439 -8.696 1.00 96.75 90 ASP A O 1
ATOM 722 N N . VAL A 1 91 ? 5.405 3.020 -7.231 1.00 97.25 91 VAL A N 1
ATOM 723 C CA . VAL A 1 91 ? 4.847 1.670 -7.043 1.00 97.25 91 VAL A CA 1
ATOM 724 C C . VAL A 1 91 ? 4.207 1.156 -8.335 1.00 97.25 91 VAL A C 1
ATOM 726 O O . VAL A 1 91 ? 4.500 0.041 -8.771 1.00 97.25 91 VAL A O 1
ATOM 729 N N . TYR A 1 92 ? 3.400 1.972 -9.012 1.00 96.44 92 TYR A N 1
ATOM 730 C CA . TYR A 1 92 ? 2.839 1.598 -10.310 1.00 96.44 92 TYR A CA 1
ATOM 731 C C . TYR A 1 92 ? 3.906 1.500 -11.407 1.00 96.44 92 TYR A C 1
ATOM 733 O O . TYR A 1 92 ? 3.834 0.616 -12.263 1.00 96.44 92 TYR A O 1
ATOM 741 N N . ARG A 1 93 ? 4.934 2.358 -11.385 1.00 96.25 93 ARG A N 1
ATOM 742 C CA . ARG A 1 93 ? 6.082 2.250 -12.300 1.00 96.25 93 ARG A CA 1
ATOM 743 C C . ARG A 1 93 ? 6.814 0.930 -12.091 1.00 96.25 93 ARG A C 1
ATOM 745 O O . ARG A 1 93 ? 7.170 0.275 -13.069 1.00 96.25 93 ARG A O 1
ATOM 752 N N . LEU A 1 94 ? 6.989 0.507 -10.837 1.00 97.62 94 LEU A N 1
ATOM 753 C CA . LEU A 1 94 ? 7.570 -0.793 -10.519 1.00 97.62 94 LEU A CA 1
ATOM 754 C C . LEU A 1 94 ? 6.711 -1.920 -11.098 1.00 97.62 94 LEU A C 1
ATOM 756 O O . LEU A 1 94 ? 7.253 -2.781 -11.783 1.00 97.62 94 LEU A O 1
ATOM 760 N N . TYR A 1 95 ? 5.387 -1.862 -10.925 1.00 97.69 95 TYR A N 1
ATOM 761 C CA . TYR A 1 95 ? 4.456 -2.839 -11.497 1.00 97.69 95 TYR A CA 1
ATOM 762 C C . TYR A 1 95 ? 4.646 -3.027 -13.009 1.00 97.69 95 TYR A C 1
ATOM 764 O O . TYR A 1 95 ? 4.838 -4.148 -13.493 1.00 97.69 95 TYR A O 1
ATOM 772 N N . VAL A 1 96 ? 4.622 -1.934 -13.781 1.00 96.56 96 VAL A N 1
ATOM 773 C CA . VAL A 1 96 ? 4.736 -2.027 -15.246 1.00 96.56 96 VAL A CA 1
ATOM 774 C C . VAL A 1 96 ? 6.128 -2.476 -15.690 1.00 96.56 96 VAL A C 1
ATOM 776 O O . VAL A 1 96 ? 6.248 -3.209 -16.673 1.00 96.56 96 VAL A O 1
ATOM 779 N N . ILE A 1 97 ? 7.177 -2.112 -14.950 1.00 96.19 97 ILE A N 1
ATOM 780 C CA . ILE A 1 97 ? 8.545 -2.582 -15.201 1.00 96.19 97 ILE A CA 1
ATOM 781 C C . ILE A 1 97 ? 8.664 -4.077 -14.938 1.00 96.19 97 ILE A C 1
ATOM 783 O O . ILE A 1 97 ? 9.228 -4.781 -15.777 1.00 96.19 97 ILE A O 1
ATOM 787 N N . THR A 1 98 ? 8.099 -4.575 -13.837 1.00 96.50 98 THR A N 1
ATOM 788 C CA . THR A 1 98 ? 8.062 -6.007 -13.518 1.00 96.50 98 THR A CA 1
ATOM 789 C C . THR A 1 98 ? 7.332 -6.781 -14.615 1.00 96.50 98 THR A C 1
ATOM 791 O O . THR A 1 98 ? 7.868 -7.769 -15.120 1.00 96.50 98 THR A O 1
ATOM 794 N N . CYS A 1 99 ? 6.194 -6.274 -15.111 1.00 96.12 99 CYS A N 1
ATOM 795 C CA . CYS A 1 99 ? 5.504 -6.867 -16.264 1.00 96.12 99 CYS A CA 1
ATOM 796 C C . CYS A 1 99 ? 6.432 -6.994 -17.486 1.00 96.12 99 CYS A C 1
ATOM 798 O O . CYS A 1 99 ? 6.496 -8.045 -18.125 1.00 96.12 99 CYS A O 1
ATOM 800 N N . VAL A 1 100 ? 7.174 -5.934 -17.823 1.00 94.62 100 VAL A N 1
ATOM 801 C CA . VAL A 1 100 ? 8.113 -5.930 -18.957 1.00 94.62 100 VAL A CA 1
ATOM 802 C C . VAL A 1 100 ? 9.281 -6.893 -18.725 1.00 94.62 100 VAL A C 1
ATOM 804 O O . VAL A 1 100 ? 9.638 -7.653 -19.629 1.00 94.62 100 VAL A O 1
ATOM 807 N N . GLN A 1 101 ? 9.864 -6.909 -17.522 1.00 93.06 101 GLN A N 1
ATOM 808 C CA . GLN A 1 101 ? 10.965 -7.808 -17.154 1.00 93.06 101 GLN A CA 1
ATOM 809 C C . GLN A 1 101 ? 10.551 -9.282 -17.244 1.00 93.06 101 GLN A C 1
ATOM 811 O O . GLN A 1 101 ? 11.314 -10.101 -17.760 1.00 93.06 101 GLN A O 1
ATOM 816 N N . HIS A 1 102 ? 9.323 -9.602 -16.833 1.00 94.88 102 HIS A N 1
ATOM 817 C CA . HIS A 1 102 ? 8.733 -10.939 -16.921 1.00 94.88 102 HIS A CA 1
ATOM 818 C C . HIS A 1 102 ? 8.155 -11.272 -18.304 1.00 94.88 102 HIS A C 1
ATOM 820 O O . HIS A 1 102 ? 7.584 -12.345 -18.490 1.00 94.88 102 HIS A O 1
ATOM 826 N N . LYS A 1 103 ? 8.320 -10.385 -19.298 1.00 93.81 103 LYS A N 1
ATOM 827 C CA . LYS A 1 103 ? 7.766 -10.522 -20.658 1.00 93.81 103 LYS A CA 1
ATOM 828 C C . LYS A 1 103 ? 6.232 -10.655 -20.685 1.00 93.81 103 LYS A C 1
ATOM 830 O O . LYS A 1 103 ? 5.666 -11.141 -21.661 1.00 93.81 103 LYS A O 1
ATOM 835 N N . GLN A 1 104 ? 5.553 -10.163 -19.652 1.00 94.50 104 GLN A N 1
ATOM 836 C CA . GLN A 1 104 ? 4.097 -10.126 -19.508 1.00 94.50 104 GLN A CA 1
ATOM 837 C C . GLN A 1 104 ? 3.514 -8.843 -20.116 1.00 94.50 104 GLN A C 1
ATOM 839 O O . GLN A 1 104 ? 2.907 -8.009 -19.441 1.00 94.50 104 GLN A O 1
ATOM 844 N N . ARG A 1 105 ? 3.697 -8.660 -21.429 1.00 93.38 105 ARG A N 1
ATOM 845 C CA . ARG A 1 105 ? 3.231 -7.452 -22.135 1.00 93.38 105 ARG A CA 1
ATOM 846 C C . ARG A 1 105 ? 1.715 -7.251 -22.042 1.00 93.38 105 ARG A C 1
ATOM 848 O O . ARG A 1 105 ? 1.271 -6.117 -21.901 1.00 93.38 105 ARG A O 1
ATOM 855 N N . SER A 1 106 ? 0.931 -8.326 -22.097 1.00 95.19 106 SER A N 1
ATOM 856 C CA . SER A 1 106 ? -0.532 -8.270 -21.962 1.00 95.19 106 SER A CA 1
ATOM 857 C C . SER A 1 106 ? -0.963 -7.674 -20.620 1.00 95.19 106 SER A C 1
ATOM 859 O O . SER A 1 106 ? -1.836 -6.816 -20.595 1.00 95.19 106 SER A O 1
ATOM 861 N N . LYS A 1 107 ? -0.300 -8.052 -19.521 1.00 95.94 107 LYS A N 1
ATOM 862 C CA . LYS A 1 107 ? -0.535 -7.487 -18.182 1.00 95.94 107 LYS A CA 1
ATOM 863 C C . LYS A 1 107 ? -0.151 -6.013 -18.083 1.00 95.94 107 LYS A C 1
ATOM 865 O O . LYS A 1 107 ? -0.849 -5.242 -17.434 1.00 95.94 107 LYS A O 1
ATOM 870 N N . CYS A 1 108 ? 0.915 -5.612 -18.771 1.00 94.81 108 CYS A N 1
ATOM 871 C CA . CYS A 1 108 ? 1.309 -4.209 -18.877 1.00 94.81 108 CYS A CA 1
ATOM 872 C C . CYS A 1 108 ? 0.242 -3.374 -19.611 1.00 94.81 108 CYS A C 1
ATOM 874 O O . CYS A 1 108 ? -0.105 -2.288 -19.163 1.00 94.81 108 CYS A O 1
ATOM 876 N N . ILE A 1 109 ? -0.327 -3.894 -20.706 1.00 94.75 109 ILE A N 1
ATOM 877 C CA . ILE A 1 109 ? -1.426 -3.230 -21.430 1.00 94.75 109 ILE A CA 1
ATOM 878 C C . ILE A 1 109 ? -2.688 -3.173 -20.558 1.00 94.75 109 ILE A C 1
ATOM 880 O O . ILE A 1 109 ? -3.266 -2.100 -20.411 1.00 94.75 109 ILE A O 1
ATOM 884 N N . GLN A 1 110 ? -3.048 -4.289 -19.911 1.00 95.12 110 GLN A N 1
ATOM 885 C CA . GLN A 1 110 ? -4.185 -4.368 -18.988 1.00 95.12 110 GLN A CA 1
ATOM 886 C C . GLN A 1 110 ? -4.096 -3.307 -17.881 1.00 95.12 110 GLN A C 1
ATOM 888 O O . GLN A 1 110 ? -5.100 -2.688 -17.544 1.00 95.12 110 GLN A O 1
ATOM 893 N N . PHE A 1 111 ? -2.899 -3.067 -17.338 1.00 96.19 111 PHE A N 1
ATOM 894 C CA . PHE A 1 111 ? -2.672 -2.004 -16.360 1.00 96.19 111 PHE A CA 1
ATOM 895 C C . PHE A 1 111 ? -3.077 -0.629 -16.902 1.00 96.19 111 PHE A C 1
ATOM 897 O O . PHE A 1 111 ? -3.837 0.080 -16.249 1.00 96.19 111 PHE A O 1
ATOM 904 N N . PHE A 1 112 ? -2.610 -0.254 -18.097 1.00 94.75 112 PHE A N 1
ATOM 905 C CA . PHE A 1 112 ? -2.916 1.058 -18.676 1.00 94.75 112 PHE A CA 1
ATOM 906 C C . PHE A 1 112 ? -4.391 1.215 -19.051 1.00 94.75 112 PHE A C 1
ATOM 908 O O . PHE A 1 112 ? -4.914 2.324 -18.971 1.00 94.75 112 PHE A O 1
ATOM 915 N N . GLU A 1 113 ? -5.061 0.130 -19.440 1.00 92.94 113 GLU A N 1
ATOM 916 C CA . GLU A 1 113 ? -6.505 0.121 -19.686 1.00 92.94 113 GLU A CA 1
ATOM 917 C C . GLU A 1 113 ? -7.289 0.311 -18.381 1.00 92.94 113 GLU A C 1
ATOM 919 O O . GLU A 1 113 ? -8.151 1.185 -18.311 1.00 92.94 113 GLU A O 1
ATOM 924 N N . HIS A 1 114 ? -6.944 -0.446 -17.334 1.00 91.44 114 HIS A N 1
ATOM 925 C CA . HIS A 1 114 ? -7.606 -0.388 -16.029 1.00 91.44 114 HIS A CA 1
ATOM 926 C C . HIS A 1 114 ? -7.386 0.956 -15.320 1.00 91.44 114 HIS A C 1
ATOM 928 O O . HIS A 1 114 ? -8.314 1.544 -14.774 1.00 91.44 114 HIS A O 1
ATOM 934 N N . MET A 1 115 ? -6.163 1.481 -15.372 1.00 91.62 115 MET A N 1
ATOM 935 C CA . MET A 1 115 ? -5.770 2.710 -14.681 1.00 91.62 115 MET A CA 1
ATOM 936 C C . MET A 1 115 ? -5.955 3.971 -15.538 1.00 91.62 115 MET A C 1
ATOM 938 O O . MET A 1 115 ? -5.575 5.060 -15.111 1.00 91.62 115 MET A O 1
ATOM 942 N N . CYS A 1 116 ? -6.527 3.867 -16.744 1.00 87.56 116 CYS A N 1
ATOM 943 C CA . CYS A 1 116 ? -6.531 4.947 -17.737 1.00 87.56 116 CYS A CA 1
ATOM 944 C C . CYS A 1 116 ? -7.048 6.284 -17.184 1.00 87.56 116 CYS A C 1
ATOM 946 O O . CYS A 1 116 ? -6.432 7.324 -17.414 1.00 87.56 116 CYS A O 1
ATOM 948 N N . GLU A 1 117 ? -8.156 6.268 -16.441 1.00 85.38 117 GLU A N 1
ATOM 949 C CA . GLU A 1 117 ? -8.761 7.482 -15.877 1.00 85.38 117 GLU A CA 1
ATOM 950 C C . GLU A 1 117 ? -7.885 8.123 -14.795 1.00 85.38 117 GLU A C 1
ATOM 952 O O . GLU A 1 117 ? -7.708 9.341 -14.787 1.00 85.38 117 GLU A O 1
ATOM 957 N N . HIS A 1 118 ? -7.270 7.298 -13.943 1.00 83.12 118 HIS A N 1
ATOM 958 C CA . HIS A 1 118 ? -6.356 7.747 -12.895 1.00 83.12 118 HIS A CA 1
ATOM 959 C C . HIS A 1 118 ? -5.064 8.336 -13.481 1.00 83.12 118 HIS A C 1
ATOM 961 O O . HIS A 1 118 ? -4.574 9.362 -13.014 1.00 83.12 118 HIS A O 1
ATOM 967 N N . LEU A 1 119 ? -4.524 7.728 -14.542 1.00 87.50 119 LEU A N 1
ATOM 968 C CA . LEU A 1 119 ? -3.241 8.129 -15.127 1.00 87.50 119 LEU A CA 1
ATOM 969 C C . LEU A 1 119 ? -3.354 9.306 -16.099 1.00 87.50 119 LEU A C 1
ATOM 971 O O . LEU A 1 119 ? -2.417 10.091 -16.210 1.00 87.50 119 LEU A O 1
ATOM 975 N N . ARG A 1 120 ? -4.482 9.461 -16.807 1.00 79.25 120 ARG A N 1
ATOM 976 C CA . ARG A 1 120 ? -4.643 10.490 -17.854 1.00 79.25 120 ARG A CA 1
ATOM 977 C C . ARG A 1 120 ? -4.475 11.916 -17.329 1.00 79.25 120 ARG A C 1
ATOM 979 O O . ARG A 1 120 ? -4.000 12.779 -18.062 1.00 79.25 120 ARG A O 1
ATOM 986 N N . ASN A 1 121 ? -4.844 12.156 -16.075 1.00 80.75 121 ASN A N 1
ATOM 987 C CA . ASN A 1 121 ? -4.721 13.470 -15.444 1.00 80.75 121 ASN A CA 1
ATOM 988 C C . ASN A 1 121 ? -3.310 13.741 -14.895 1.00 80.75 121 ASN A C 1
ATOM 990 O O . ASN A 1 121 ? -3.035 14.857 -14.458 1.00 80.75 121 ASN A O 1
ATOM 994 N N . ASN A 1 122 ? -2.411 12.751 -14.933 1.00 85.12 122 ASN A N 1
ATOM 995 C CA . ASN A 1 122 ? -1.041 12.884 -14.467 1.00 85.12 122 ASN A CA 1
ATOM 996 C C . ASN A 1 122 ? -0.064 12.959 -15.663 1.00 85.12 122 ASN A C 1
ATOM 998 O O . ASN A 1 122 ? 0.193 11.944 -16.320 1.00 85.12 122 ASN A O 1
ATOM 1002 N N . PRO A 1 123 ? 0.532 14.135 -15.944 1.00 85.19 123 PRO A N 1
ATOM 1003 C CA . PRO A 1 123 ? 1.422 14.312 -17.091 1.00 85.19 123 PRO A CA 1
ATOM 1004 C C . PRO A 1 123 ? 2.672 13.425 -17.026 1.00 85.19 123 PRO A C 1
ATOM 1006 O O . PRO A 1 123 ? 3.241 13.107 -18.071 1.00 85.19 123 PRO A O 1
ATOM 1009 N N . GLU A 1 124 ? 3.075 12.969 -15.835 1.00 86.56 124 GLU A N 1
ATOM 1010 C CA . GLU A 1 124 ? 4.233 12.089 -15.666 1.00 86.56 124 GLU A CA 1
ATOM 1011 C C . GLU A 1 124 ? 4.072 10.718 -16.346 1.00 86.56 124 GLU A C 1
ATOM 1013 O O . GLU A 1 124 ? 5.067 10.028 -16.570 1.00 86.56 124 GLU A O 1
ATOM 1018 N N . TRP A 1 125 ? 2.842 10.317 -16.682 1.00 92.12 125 TRP A N 1
ATOM 1019 C CA . TRP A 1 125 ? 2.545 9.034 -17.327 1.00 92.12 125 TRP A CA 1
ATOM 1020 C C . TRP A 1 125 ? 2.465 9.098 -18.849 1.00 92.12 125 TRP A C 1
ATOM 1022 O O . TRP A 1 125 ? 2.416 8.050 -19.489 1.00 92.12 125 TRP A O 1
ATOM 1032 N N . SER A 1 126 ? 2.496 10.294 -19.445 1.00 88.31 126 SER A N 1
ATOM 1033 C CA . SER A 1 126 ? 2.316 10.482 -20.892 1.00 88.31 126 SER A CA 1
ATOM 1034 C C . SER A 1 126 ? 3.270 9.610 -21.723 1.00 88.31 126 SER A C 1
ATOM 1036 O O . SER A 1 126 ? 2.841 8.851 -22.591 1.00 88.31 126 SER A O 1
ATOM 1038 N N . GLU A 1 127 ? 4.564 9.628 -21.391 1.00 90.44 127 GLU A N 1
ATOM 1039 C CA . GLU A 1 127 ? 5.577 8.825 -22.088 1.00 90.44 127 GLU A CA 1
ATOM 1040 C C . GLU A 1 127 ? 5.493 7.329 -21.731 1.00 90.44 127 GLU A C 1
ATOM 1042 O O . GLU A 1 127 ? 5.897 6.474 -22.518 1.00 90.44 127 GLU A O 1
ATOM 1047 N N . TRP A 1 128 ? 4.914 6.984 -20.577 1.00 93.94 128 TRP A N 1
ATOM 1048 C CA . TRP A 1 128 ? 4.826 5.608 -20.078 1.00 93.94 128 TRP A CA 1
ATOM 1049 C C . TRP A 1 128 ? 3.805 4.748 -20.814 1.00 93.94 128 TRP A C 1
ATOM 1051 O O . TRP A 1 128 ? 4.007 3.538 -20.896 1.00 93.94 128 TRP A O 1
ATOM 1061 N N . PHE A 1 129 ? 2.788 5.336 -21.450 1.00 92.00 129 PHE A N 1
ATOM 1062 C CA . PHE A 1 129 ? 1.860 4.588 -22.311 1.00 92.00 129 PHE A CA 1
ATOM 1063 C C . PHE A 1 129 ? 2.562 3.888 -23.488 1.00 92.00 129 PHE A C 1
ATOM 1065 O O . PHE A 1 129 ? 2.064 2.885 -24.002 1.00 92.00 129 PHE A O 1
ATOM 1072 N N . ALA A 1 130 ? 3.737 4.376 -23.903 1.00 92.50 130 ALA A N 1
ATOM 1073 C CA . ALA A 1 130 ? 4.540 3.744 -24.946 1.00 92.50 130 ALA A CA 1
ATOM 1074 C C . ALA A 1 130 ? 5.333 2.523 -24.444 1.00 92.50 130 ALA A C 1
ATOM 1076 O O . ALA A 1 130 ? 5.716 1.682 -25.259 1.00 92.50 130 ALA A O 1
ATOM 1077 N N . LEU A 1 131 ? 5.554 2.386 -23.128 1.00 94.06 131 LEU A N 1
ATOM 1078 C CA . LEU A 1 131 ? 6.418 1.365 -22.521 1.00 94.06 131 LEU A CA 1
ATOM 1079 C C . LEU A 1 131 ? 6.158 -0.071 -23.027 1.00 94.06 131 LEU A C 1
ATOM 1081 O O . LEU A 1 131 ? 7.136 -0.739 -23.369 1.00 94.06 131 LEU A O 1
ATOM 1085 N N . PRO A 1 132 ? 4.905 -0.564 -23.158 1.00 92.56 132 PRO A N 1
ATOM 1086 C CA . PRO A 1 132 ? 4.646 -1.928 -23.635 1.00 92.56 132 PRO A CA 1
ATOM 1087 C C . PRO A 1 132 ? 5.127 -2.193 -25.070 1.00 92.56 132 PRO A C 1
ATOM 1089 O O . PRO A 1 132 ? 5.249 -3.348 -25.482 1.00 92.56 132 PRO A O 1
ATOM 1092 N N . TYR A 1 133 ? 5.344 -1.135 -25.853 1.00 92.94 133 TYR A N 1
ATOM 1093 C CA . TYR A 1 133 ? 5.667 -1.182 -27.278 1.00 92.94 133 TYR A CA 1
ATOM 1094 C C . TYR A 1 133 ? 7.155 -0.937 -27.557 1.00 92.94 133 TYR A C 1
ATOM 1096 O O . TYR A 1 133 ? 7.607 -1.151 -28.682 1.00 92.94 133 TYR A O 1
ATOM 1104 N N . VAL A 1 134 ? 7.925 -0.511 -26.553 1.00 92.31 134 VAL A N 1
ATOM 1105 C CA . VAL A 1 134 ? 9.354 -0.220 -26.695 1.00 92.31 134 VAL A CA 1
ATOM 1106 C C . VAL A 1 134 ? 10.161 -1.520 -26.719 1.00 92.31 134 VAL A C 1
ATOM 1108 O O . VAL A 1 134 ? 9.997 -2.391 -25.869 1.00 92.31 134 VAL A O 1
ATOM 1111 N N . ILE A 1 135 ? 11.055 -1.643 -27.705 1.00 86.81 135 ILE A N 1
ATOM 1112 C CA . ILE A 1 135 ? 11.856 -2.856 -27.943 1.00 86.81 135 ILE A CA 1
ATOM 1113 C C . ILE A 1 135 ? 12.915 -3.053 -26.849 1.00 86.81 135 ILE A C 1
ATOM 1115 O O . ILE A 1 135 ? 13.104 -4.172 -26.376 1.00 86.81 135 ILE A O 1
ATOM 1119 N N . ASP A 1 136 ? 13.578 -1.973 -26.423 1.00 89.19 136 ASP A N 1
ATOM 1120 C CA . ASP A 1 136 ? 14.575 -2.010 -25.347 1.00 89.19 136 ASP A CA 1
ATOM 1121 C C . ASP A 1 136 ? 14.353 -0.909 -24.291 1.00 89.19 136 ASP A C 1
ATOM 1123 O O . ASP A 1 136 ? 15.071 0.097 -24.257 1.00 89.19 136 ASP A O 1
ATOM 1127 N N . PRO A 1 137 ? 13.365 -1.099 -23.391 1.00 88.94 137 PRO A N 1
ATOM 1128 C CA . PRO A 1 137 ? 13.033 -0.127 -22.352 1.00 88.94 137 PRO A CA 1
ATOM 1129 C C . PRO A 1 137 ? 14.182 0.155 -21.379 1.00 88.94 137 PRO A C 1
ATOM 1131 O O . PRO A 1 137 ? 14.254 1.227 -20.783 1.00 88.94 137 PRO A O 1
ATOM 1134 N N . ARG A 1 138 ? 15.105 -0.803 -21.219 1.00 89.56 138 ARG A N 1
ATOM 1135 C CA . ARG A 1 138 ? 16.235 -0.699 -20.289 1.00 89.56 138 ARG A CA 1
ATOM 1136 C C . ARG A 1 138 ? 17.249 0.351 -20.714 1.00 89.56 138 ARG A C 1
ATOM 1138 O O . ARG A 1 138 ? 17.908 0.914 -19.848 1.00 89.56 138 ARG A O 1
ATOM 1145 N N . ASN A 1 139 ? 17.367 0.621 -22.011 1.00 88.75 139 ASN A N 1
ATOM 1146 C CA . ASN A 1 139 ? 18.330 1.581 -22.548 1.00 88.75 139 ASN A CA 1
ATOM 1147 C C . ASN A 1 139 ? 17.682 2.869 -23.076 1.00 88.75 139 ASN A C 1
ATOM 1149 O O . ASN A 1 139 ? 18.395 3.828 -23.367 1.00 88.75 139 ASN A O 1
ATOM 1153 N N . SER A 1 140 ? 16.351 2.934 -23.149 1.00 89.38 140 SER A N 1
ATOM 1154 C CA . SER A 1 140 ? 15.612 4.122 -23.587 1.00 89.38 140 SER A CA 1
ATOM 1155 C C . SER A 1 140 ? 15.206 5.034 -22.425 1.00 89.38 140 SER A C 1
ATOM 1157 O O . SER A 1 140 ? 14.753 4.566 -21.377 1.00 89.38 140 SER A O 1
ATOM 1159 N N . LEU A 1 141 ? 15.304 6.348 -22.628 1.00 89.00 141 LEU A N 1
ATOM 1160 C CA . LEU A 1 141 ? 14.665 7.335 -21.756 1.00 89.00 141 LEU A CA 1
ATOM 1161 C C . LEU A 1 141 ? 13.155 7.412 -22.058 1.00 89.00 141 LEU A C 1
ATOM 1163 O O . LEU A 1 141 ? 12.776 7.181 -23.206 1.00 89.00 141 LEU A O 1
ATOM 1167 N N . PRO A 1 142 ? 12.308 7.708 -21.054 1.00 90.50 142 PRO A N 1
ATOM 1168 C CA . PRO A 1 142 ? 12.642 8.026 -19.657 1.00 90.50 142 PRO A CA 1
ATOM 1169 C C . PRO A 1 142 ? 12.824 6.794 -18.746 1.00 90.50 142 PRO A C 1
ATOM 1171 O O . PRO A 1 142 ? 13.125 6.953 -17.568 1.00 90.50 142 PRO A O 1
ATOM 1174 N N . PHE A 1 143 ? 12.661 5.566 -19.252 1.00 93.81 143 PHE A N 1
ATOM 1175 C CA . PHE A 1 143 ? 12.501 4.363 -18.415 1.00 93.81 143 PHE A CA 1
ATOM 1176 C C . PHE A 1 143 ? 13.793 3.825 -17.794 1.00 93.81 143 PHE A C 1
ATOM 1178 O O . PHE A 1 143 ? 13.756 3.234 -16.715 1.00 93.81 143 PHE A O 1
ATOM 1185 N N . ARG A 1 144 ? 14.943 4.036 -18.446 1.00 93.56 144 ARG A N 1
ATOM 1186 C CA . ARG A 1 144 ? 16.252 3.498 -18.029 1.00 93.56 144 ARG A CA 1
ATOM 1187 C C . ARG A 1 144 ? 16.542 3.564 -16.514 1.00 93.56 144 ARG A C 1
ATOM 1189 O O . ARG A 1 144 ? 16.960 2.541 -15.971 1.00 93.56 144 ARG A O 1
ATOM 1196 N N . PRO A 1 145 ? 16.351 4.695 -15.800 1.00 93.94 145 PRO A N 1
ATOM 1197 C CA . PRO A 1 145 ? 16.675 4.796 -14.371 1.00 93.94 145 PRO A CA 1
ATOM 1198 C C . PRO A 1 145 ? 15.913 3.794 -13.491 1.00 93.94 145 PRO A C 1
ATOM 1200 O O . PRO A 1 145 ? 16.447 3.305 -12.492 1.00 93.94 145 PRO A O 1
ATOM 1203 N N . TYR A 1 146 ? 14.696 3.441 -13.900 1.00 95.06 146 TYR A N 1
ATOM 1204 C CA . TYR A 1 146 ? 13.775 2.603 -13.142 1.00 95.06 146 TYR A CA 1
ATOM 1205 C C . TYR A 1 146 ? 14.056 1.096 -13.297 1.00 95.06 146 TYR A C 1
ATOM 1207 O O . TYR A 1 146 ? 13.552 0.275 -12.539 1.00 95.06 146 TYR A O 1
ATOM 1215 N N . PHE A 1 147 ? 14.922 0.698 -14.232 1.00 94.19 147 PHE A N 1
ATOM 1216 C CA . PHE A 1 147 ? 15.369 -0.697 -14.353 1.00 94.19 147 PHE A CA 1
ATOM 1217 C C . PHE A 1 147 ? 16.531 -1.051 -13.410 1.00 94.19 147 PHE A C 1
ATOM 1219 O O . PHE A 1 147 ? 17.028 -2.180 -13.434 1.00 94.19 147 PHE A O 1
ATOM 1226 N N . THR A 1 148 ? 16.996 -0.106 -12.589 1.00 95.56 148 THR A N 1
ATOM 1227 C CA . THR A 1 148 ? 18.133 -0.317 -11.688 1.00 95.56 148 THR A CA 1
ATOM 1228 C C . THR A 1 148 ? 17.697 -0.911 -10.347 1.00 95.56 148 THR A C 1
ATOM 1230 O O . THR A 1 148 ? 16.703 -0.494 -9.754 1.00 95.56 148 THR A O 1
ATOM 1233 N N . ARG A 1 149 ? 18.496 -1.843 -9.803 1.00 94.44 149 ARG A N 1
ATOM 1234 C CA . ARG A 1 149 ? 18.281 -2.371 -8.440 1.00 94.44 149 ARG A CA 1
ATOM 1235 C C . ARG A 1 149 ? 18.373 -1.282 -7.373 1.00 94.44 149 ARG A C 1
ATOM 1237 O O . ARG A 1 149 ? 17.685 -1.361 -6.364 1.00 94.44 149 ARG A O 1
ATOM 1244 N N . GLN A 1 150 ? 19.207 -0.267 -7.607 1.00 95.81 150 GLN A N 1
ATOM 1245 C CA . GLN A 1 150 ? 19.346 0.865 -6.698 1.00 95.81 150 GLN A CA 1
ATOM 1246 C C . GLN A 1 150 ? 18.028 1.629 -6.558 1.00 95.81 150 GLN A C 1
ATOM 1248 O O . GLN A 1 150 ? 17.621 1.916 -5.438 1.00 95.81 150 GLN A O 1
ATOM 1253 N N . TRP A 1 151 ? 17.348 1.924 -7.671 1.00 97.25 151 TRP A N 1
ATOM 1254 C CA . TRP A 1 151 ? 16.045 2.585 -7.628 1.00 97.25 151 TRP A CA 1
ATOM 1255 C C . TRP A 1 151 ? 15.010 1.738 -6.877 1.00 97.25 151 TRP A C 1
ATOM 1257 O O . TRP A 1 151 ? 14.356 2.255 -5.975 1.00 97.25 151 TRP A O 1
ATOM 1267 N N . GLN A 1 152 ? 14.929 0.434 -7.168 1.00 95.62 152 GLN A N 1
ATOM 1268 C CA . GLN A 1 152 ? 14.016 -0.477 -6.464 1.00 95.62 152 GLN A CA 1
ATOM 1269 C C . GLN A 1 152 ? 14.284 -0.497 -4.952 1.00 95.62 152 GLN A C 1
ATOM 1271 O O . GLN A 1 152 ? 13.357 -0.394 -4.155 1.00 95.62 152 GLN A O 1
ATOM 1276 N N . HIS A 1 153 ? 15.554 -0.573 -4.543 1.00 95.50 153 HIS A N 1
ATOM 1277 C CA . HIS A 1 153 ? 15.934 -0.538 -3.132 1.00 95.50 153 HIS A CA 1
ATOM 1278 C C . HIS A 1 153 ? 15.563 0.796 -2.468 1.00 95.50 153 HIS A C 1
ATOM 1280 O O . HIS A 1 153 ? 15.008 0.803 -1.371 1.00 95.50 153 HIS A O 1
ATOM 1286 N N . CYS A 1 154 ? 15.828 1.927 -3.133 1.00 97.38 154 CYS A N 1
ATOM 1287 C CA . CYS A 1 154 ? 15.411 3.239 -2.640 1.00 97.38 154 CYS A CA 1
ATOM 1288 C C . CYS A 1 154 ? 13.890 3.311 -2.457 1.00 97.38 154 CYS A C 1
ATOM 1290 O O . CYS A 1 154 ? 13.440 3.754 -1.406 1.00 97.38 154 CYS A O 1
ATOM 1292 N N . LEU A 1 155 ? 13.111 2.823 -3.428 1.00 96.94 155 LEU A N 1
ATOM 1293 C CA . LEU A 1 155 ? 11.651 2.790 -3.345 1.00 96.94 155 LEU A CA 1
ATOM 1294 C C . LEU A 1 155 ? 11.171 1.980 -2.136 1.00 96.94 155 LEU A C 1
ATOM 1296 O O . LEU A 1 155 ? 10.350 2.474 -1.369 1.00 96.94 155 LEU A O 1
ATOM 1300 N N . VAL A 1 156 ? 11.714 0.775 -1.922 1.00 95.50 156 VAL A N 1
ATOM 1301 C CA . VAL A 1 156 ? 11.362 -0.065 -0.764 1.00 95.50 156 VAL A CA 1
ATOM 1302 C C . VAL A 1 156 ? 11.615 0.683 0.544 1.00 95.50 156 VAL A C 1
ATOM 1304 O O . VAL A 1 156 ? 10.735 0.732 1.401 1.00 95.50 156 VAL A O 1
ATOM 1307 N N . VAL A 1 157 ? 12.797 1.281 0.708 1.00 96.06 157 VAL A N 1
ATOM 1308 C CA . VAL A 1 157 ? 13.162 1.997 1.940 1.00 96.06 157 VAL A CA 1
ATOM 1309 C C . VAL A 1 157 ? 12.267 3.219 2.152 1.00 96.06 157 VAL A C 1
ATOM 1311 O O . VAL A 1 157 ? 11.733 3.405 3.245 1.00 96.06 157 VAL A O 1
ATOM 1314 N N . SER A 1 158 ? 12.061 4.030 1.113 1.00 97.19 158 SER A N 1
ATOM 1315 C CA . SER A 1 158 ? 11.199 5.212 1.177 1.00 97.19 158 SER A CA 1
ATOM 1316 C C . SER A 1 158 ? 9.755 4.848 1.510 1.00 97.19 158 SER A C 1
ATOM 1318 O O . SER A 1 158 ? 9.152 5.501 2.358 1.00 97.19 158 SER A O 1
ATOM 1320 N N . LEU A 1 159 ? 9.221 3.786 0.903 1.00 96.19 159 LEU A N 1
ATOM 1321 C CA . LEU A 1 159 ? 7.864 3.315 1.157 1.00 96.19 159 LEU A CA 1
ATOM 1322 C C . LEU A 1 159 ? 7.702 2.801 2.590 1.00 96.19 159 LEU A C 1
ATOM 1324 O O . LEU A 1 159 ? 6.745 3.178 3.259 1.00 96.19 159 LEU A O 1
ATOM 1328 N N . ASN A 1 160 ? 8.652 1.999 3.086 1.00 94.19 160 ASN A N 1
ATOM 1329 C CA . ASN A 1 160 ? 8.636 1.530 4.474 1.00 94.19 160 ASN A CA 1
ATOM 1330 C C . ASN A 1 160 ? 8.642 2.710 5.451 1.00 94.19 160 ASN A C 1
ATOM 1332 O O . ASN A 1 160 ? 7.793 2.791 6.333 1.00 94.19 160 ASN A O 1
ATOM 1336 N N . ASN A 1 161 ? 9.566 3.653 5.275 1.00 94.38 161 ASN A N 1
ATOM 1337 C CA . ASN A 1 161 ? 9.677 4.799 6.173 1.00 94.38 161 ASN A CA 1
ATOM 1338 C C . ASN A 1 161 ? 8.424 5.681 6.128 1.00 94.38 161 ASN A C 1
ATOM 1340 O O . ASN A 1 161 ? 7.935 6.108 7.171 1.00 94.38 161 ASN A O 1
ATOM 1344 N N . PHE A 1 162 ? 7.887 5.932 4.932 1.00 95.56 162 PHE A N 1
ATOM 1345 C CA . PHE A 1 162 ? 6.684 6.739 4.771 1.00 95.56 162 PHE A CA 1
ATOM 1346 C C . PHE A 1 162 ? 5.469 6.085 5.428 1.00 95.56 162 PHE A C 1
ATOM 1348 O O . PHE A 1 162 ? 4.792 6.728 6.226 1.00 95.56 162 PHE A O 1
ATOM 1355 N N . LEU A 1 163 ? 5.225 4.802 5.148 1.00 92.31 163 LEU A N 1
ATOM 1356 C CA . LEU A 1 163 ? 4.110 4.064 5.737 1.00 92.31 163 LEU A CA 1
ATOM 1357 C C . LEU A 1 163 ? 4.253 3.941 7.256 1.00 92.31 163 LEU A C 1
ATOM 1359 O O . LEU A 1 163 ? 3.265 4.105 7.959 1.00 92.31 163 LEU A O 1
ATOM 1363 N N . ALA A 1 164 ? 5.467 3.740 7.780 1.00 89.75 164 ALA A N 1
ATOM 1364 C CA . ALA A 1 164 ? 5.706 3.735 9.222 1.00 89.75 164 ALA A CA 1
ATOM 1365 C C . ALA A 1 164 ? 5.272 5.054 9.876 1.00 89.75 164 ALA A C 1
ATOM 1367 O O . ALA A 1 164 ? 4.546 5.041 10.865 1.00 89.75 164 ALA A O 1
ATOM 1368 N N . ILE A 1 165 ? 5.664 6.189 9.289 1.00 90.19 165 ILE A N 1
ATOM 1369 C CA . ILE A 1 165 ? 5.285 7.517 9.786 1.00 90.19 165 ILE A CA 1
ATOM 1370 C C . ILE A 1 165 ? 3.779 7.756 9.629 1.00 90.19 165 ILE A C 1
ATOM 1372 O O . ILE A 1 165 ? 3.154 8.329 10.518 1.00 90.19 165 ILE A O 1
ATOM 1376 N N . ALA A 1 166 ? 3.192 7.348 8.503 1.00 89.69 166 ALA A N 1
ATOM 1377 C CA . ALA A 1 166 ? 1.769 7.531 8.243 1.00 89.69 166 ALA A CA 1
ATOM 1378 C C . ALA A 1 166 ? 0.909 6.711 9.219 1.00 89.69 166 ALA A C 1
ATOM 1380 O O . ALA A 1 166 ? -0.058 7.233 9.766 1.00 89.69 166 ALA A O 1
ATOM 1381 N N . PHE A 1 167 ? 1.290 5.461 9.491 1.00 85.69 167 PHE A N 1
ATOM 1382 C CA . PHE A 1 167 ? 0.565 4.586 10.410 1.00 85.69 167 PHE A CA 1
ATOM 1383 C C . PHE A 1 167 ? 0.728 4.981 11.878 1.00 85.69 167 PHE A C 1
ATOM 1385 O O . PHE A 1 167 ? -0.225 4.836 12.639 1.00 85.69 167 PHE A O 1
ATOM 1392 N N . ASP A 1 168 ? 1.883 5.517 12.280 1.00 83.56 168 ASP A N 1
ATOM 1393 C CA . ASP A 1 168 ? 2.100 6.008 13.652 1.00 83.56 168 ASP A CA 1
ATOM 1394 C C . ASP A 1 168 ? 1.197 7.205 14.001 1.00 83.56 168 ASP A C 1
ATOM 1396 O O . ASP A 1 168 ? 0.873 7.444 15.161 1.00 83.56 168 ASP A O 1
ATOM 1400 N N . ARG A 1 169 ? 0.733 7.941 12.984 1.00 79.62 169 ARG A N 1
ATOM 1401 C CA . ARG A 1 169 ? -0.178 9.082 13.146 1.00 79.62 169 ARG A CA 1
ATOM 1402 C C . ARG A 1 169 ? -1.651 8.710 13.198 1.00 79.62 169 ARG A C 1
ATOM 1404 O O . ARG A 1 169 ? -2.472 9.591 13.447 1.00 79.62 169 ARG A O 1
ATOM 1411 N N . LEU A 1 170 ? -2.001 7.453 12.938 1.00 79.06 170 LEU A N 1
ATOM 1412 C CA . LEU A 1 170 ? -3.390 7.030 13.023 1.00 79.06 170 LEU A CA 1
ATOM 1413 C C . LEU A 1 170 ? -3.842 7.104 14.472 1.00 79.06 170 LEU A C 1
ATOM 1415 O O . LEU A 1 170 ? -3.292 6.439 15.351 1.00 79.06 170 LEU A O 1
ATOM 1419 N N . GLU A 1 171 ? -4.844 7.944 14.713 1.00 71.81 171 GLU A N 1
ATOM 1420 C CA . GLU A 1 171 ? -5.416 8.069 16.039 1.00 71.81 171 GLU A CA 1
ATOM 1421 C C . GLU A 1 171 ? -6.012 6.733 16.488 1.00 71.81 171 GLU A C 1
ATOM 1423 O O . GLU A 1 171 ? -6.678 6.023 15.731 1.00 71.81 171 GLU A O 1
ATOM 1428 N N . GLU A 1 172 ? -5.772 6.394 17.752 1.00 76.06 172 GLU A N 1
ATOM 1429 C CA . GLU A 1 172 ? -6.348 5.207 18.369 1.00 76.06 172 GLU A CA 1
ATOM 1430 C C . GLU A 1 172 ? -7.889 5.303 18.358 1.00 76.06 172 GLU A C 1
ATOM 1432 O O . GLU A 1 172 ? -8.431 6.372 18.672 1.00 76.06 172 GLU A O 1
ATOM 1437 N N . PRO A 1 173 ? -8.621 4.220 18.012 1.00 81.75 173 PRO A N 1
ATOM 1438 C CA . PRO A 1 173 ? -10.078 4.242 18.022 1.00 81.75 173 PRO A CA 1
ATOM 1439 C C . PRO A 1 173 ? -10.611 4.689 19.383 1.00 81.75 173 PRO A C 1
ATOM 1441 O O . PRO A 1 173 ? -10.098 4.269 20.422 1.00 81.75 173 PRO A O 1
ATOM 1444 N N . LEU A 1 174 ? -11.674 5.500 19.384 1.00 82.75 174 LEU A N 1
ATOM 1445 C CA . LEU A 1 174 ? -12.214 6.109 20.605 1.00 82.75 174 LEU A CA 1
ATOM 1446 C C . LEU A 1 174 ? -12.470 5.074 21.709 1.00 82.75 174 LEU A C 1
ATOM 1448 O O . LEU A 1 174 ? -12.065 5.288 22.845 1.00 82.75 174 LEU A O 1
ATOM 1452 N N . LEU A 1 175 ? -13.078 3.933 21.367 1.00 87.25 175 LEU A N 1
ATOM 1453 C CA . LEU A 1 175 ? -13.362 2.864 22.328 1.00 87.25 175 LEU A CA 1
ATOM 1454 C C . LEU A 1 175 ? -12.088 2.335 23.002 1.00 87.25 175 LEU A C 1
ATOM 1456 O O . LEU A 1 175 ? -12.076 2.119 24.212 1.00 87.25 175 LEU A O 1
ATOM 1460 N N . VAL A 1 176 ? -11.007 2.174 22.236 1.00 86.69 176 VAL A N 1
ATOM 1461 C CA . VAL A 1 176 ? -9.715 1.727 22.764 1.00 86.69 176 VAL A CA 1
ATOM 1462 C C . VAL A 1 176 ? -9.130 2.789 23.691 1.00 86.69 176 VAL A C 1
ATOM 1464 O O . VAL A 1 176 ? -8.706 2.455 24.797 1.00 86.69 176 VAL A O 1
ATOM 1467 N N . ARG A 1 177 ? -9.186 4.068 23.294 1.00 84.69 177 ARG A N 1
ATOM 1468 C CA . ARG A 1 177 ? -8.745 5.193 24.131 1.00 84.69 177 ARG A CA 1
ATOM 1469 C C . ARG A 1 177 ? -9.504 5.237 25.460 1.00 84.69 177 ARG A C 1
ATOM 1471 O O . ARG A 1 177 ? -8.868 5.273 26.508 1.00 84.69 177 ARG A O 1
ATOM 1478 N N . CYS A 1 178 ? -10.835 5.146 25.422 1.00 84.06 178 CYS A N 1
ATOM 1479 C CA . CYS A 1 178 ? -11.687 5.159 26.612 1.00 84.06 178 CYS A CA 1
ATOM 1480 C C . CYS A 1 178 ? -11.349 4.012 27.571 1.00 84.06 178 CYS A C 1
ATOM 1482 O O . CYS A 1 178 ? -11.167 4.230 28.765 1.00 84.06 178 CYS A O 1
ATOM 1484 N N . VAL A 1 179 ? -11.217 2.785 27.058 1.00 87.12 179 VAL A N 1
ATOM 1485 C CA . VAL A 1 179 ? -10.831 1.630 27.884 1.00 87.12 179 VAL A CA 1
ATOM 1486 C C . VAL A 1 179 ? -9.443 1.844 28.496 1.00 87.12 179 VAL A C 1
ATOM 1488 O O . VAL A 1 179 ? -9.235 1.563 29.674 1.00 87.12 179 VAL A O 1
ATOM 1491 N N . ASN A 1 180 ? -8.500 2.394 27.732 1.00 85.44 180 ASN A N 1
ATOM 1492 C CA . ASN A 1 180 ? -7.148 2.695 28.200 1.00 85.44 180 ASN A CA 1
ATOM 1493 C C . ASN A 1 180 ? -7.129 3.770 29.308 1.00 85.44 180 ASN A C 1
ATOM 1495 O O . ASN A 1 180 ? -6.360 3.656 30.259 1.00 85.44 180 ASN A O 1
ATOM 1499 N N . GLU A 1 181 ? -7.973 4.801 29.211 1.00 84.69 181 GLU A N 1
ATOM 1500 C CA . GLU A 1 181 ? -8.133 5.854 30.229 1.00 84.69 181 GLU A CA 1
ATOM 1501 C C . GLU A 1 181 ? -8.730 5.303 31.531 1.00 84.69 181 GLU A C 1
ATOM 1503 O O . GLU A 1 181 ? -8.181 5.540 32.612 1.00 84.69 181 GLU A O 1
ATOM 1508 N N . VAL A 1 182 ? -9.775 4.473 31.426 1.00 83.50 182 VAL A N 1
ATOM 1509 C CA . VAL A 1 182 ? -10.384 3.781 32.574 1.00 83.50 182 VAL A CA 1
ATOM 1510 C C . VAL A 1 182 ? -9.362 2.884 33.278 1.00 83.50 182 VAL A C 1
ATOM 1512 O O . VAL A 1 182 ? -9.238 2.934 34.502 1.00 83.50 182 VAL A O 1
ATOM 1515 N N . LEU A 1 183 ? -8.571 2.111 32.524 1.00 83.12 183 LEU A N 1
ATOM 1516 C CA . LEU A 1 183 ? -7.517 1.256 33.086 1.00 83.12 183 LEU A CA 1
ATOM 1517 C C . LEU A 1 183 ? -6.408 2.048 33.798 1.00 83.12 183 LEU A C 1
ATOM 1519 O O . LEU A 1 183 ? -5.794 1.534 34.731 1.00 83.12 183 LEU A O 1
ATOM 1523 N N . LYS A 1 184 ? -6.145 3.292 33.378 1.00 82.25 184 LYS A N 1
ATOM 1524 C CA . LYS A 1 184 ? -5.141 4.181 33.988 1.00 82.25 184 LYS A CA 1
ATOM 1525 C C . LYS A 1 184 ? -5.658 4.941 35.217 1.00 82.25 184 LYS A C 1
ATOM 1527 O O . LYS A 1 184 ? -4.891 5.690 35.818 1.00 82.25 184 LYS A O 1
ATOM 1532 N N . GLY A 1 185 ? -6.918 4.743 35.611 1.00 69.12 185 GLY A N 1
ATOM 1533 C CA . GLY A 1 185 ? -7.505 5.352 36.810 1.00 69.12 185 GLY A CA 1
ATOM 1534 C C . GLY A 1 185 ? -7.831 6.843 36.671 1.00 69.12 185 GLY A C 1
ATOM 1535 O O . GLY A 1 185 ? -7.968 7.526 37.684 1.00 69.12 185 GLY A O 1
ATOM 1536 N N . GLY A 1 186 ? -7.937 7.359 35.441 1.00 58.25 186 GLY A N 1
ATOM 1537 C CA . GLY A 1 186 ? -8.147 8.778 35.162 1.00 58.25 186 GLY A CA 1
ATOM 1538 C C . GLY A 1 186 ? -9.501 9.082 34.525 1.00 58.25 186 GLY A C 1
ATOM 1539 O O . GLY A 1 186 ? -9.577 9.143 33.310 1.00 58.25 186 GLY A O 1
ATOM 1540 N N . GLY A 1 187 ? -10.510 9.353 35.357 1.00 57.06 187 GLY A N 1
ATOM 1541 C CA . GLY A 1 187 ? -11.510 10.408 35.120 1.00 57.06 187 GLY A CA 1
ATOM 1542 C C . GLY A 1 187 ? -12.627 10.189 34.089 1.00 57.06 187 GLY A C 1
ATOM 1543 O O . GLY A 1 187 ? -12.440 9.650 33.008 1.00 57.06 187 GLY A O 1
ATOM 1544 N N . GLU A 1 188 ? -13.808 10.682 34.460 1.00 57.31 188 GLU A N 1
ATOM 1545 C CA . GLU A 1 188 ? -15.046 10.736 33.679 1.00 57.31 188 GLU A CA 1
ATOM 1546 C C . GLU A 1 188 ? -14.852 11.405 32.305 1.00 57.31 188 GLU A C 1
ATOM 1548 O O . GLU A 1 188 ? -14.286 12.494 32.190 1.00 57.31 188 GLU A O 1
ATOM 1553 N N . LEU A 1 189 ? -15.356 10.750 31.257 1.00 54.59 189 LEU A N 1
ATOM 1554 C CA . LEU A 1 189 ? -15.385 11.273 29.892 1.00 54.59 189 LEU A CA 1
ATOM 1555 C C . LEU A 1 189 ? -16.427 12.391 29.789 1.00 54.59 189 LEU A C 1
ATOM 1557 O O . LEU A 1 189 ? -17.564 12.221 30.221 1.00 54.59 189 LEU A O 1
ATOM 1561 N N . SER A 1 190 ? -16.076 13.517 29.163 1.00 58.03 190 SER A N 1
ATOM 1562 C CA . SER A 1 190 ? -17.084 14.528 28.832 1.00 58.03 190 SER A CA 1
ATOM 1563 C C . SER A 1 190 ? -17.981 14.009 27.700 1.00 58.03 190 SER A C 1
ATOM 1565 O O . SER A 1 190 ? -17.482 13.684 26.618 1.00 58.03 190 SER A O 1
ATOM 1567 N N . ASP A 1 191 ? -19.297 13.973 27.920 1.00 57.72 191 ASP A N 1
ATOM 1568 C CA . ASP A 1 191 ? -20.301 13.496 26.949 1.00 57.72 191 ASP A CA 1
ATOM 1569 C C . ASP A 1 191 ? -20.182 14.165 25.560 1.00 57.72 191 ASP A C 1
ATOM 1571 O O . ASP A 1 191 ? -20.543 13.587 24.532 1.00 57.72 191 ASP A O 1
ATOM 1575 N N . ALA A 1 192 ? -19.621 15.378 25.505 1.00 57.78 192 ALA A N 1
ATOM 1576 C CA . ALA A 1 192 ? -19.436 16.157 24.284 1.00 57.78 192 ALA A CA 1
ATOM 1577 C C . ALA A 1 192 ? -18.445 15.531 23.278 1.00 57.78 192 ALA A C 1
ATOM 1579 O O . ALA A 1 192 ? -18.675 15.613 22.069 1.00 57.78 192 ALA A O 1
ATOM 1580 N N . GLU A 1 193 ? -17.360 14.892 23.735 1.00 59.22 193 GLU A N 1
ATOM 1581 C CA . GLU A 1 193 ? -16.401 14.236 22.827 1.00 59.22 193 GLU A CA 1
ATOM 1582 C C . GLU A 1 193 ? -16.966 12.940 22.232 1.00 59.22 193 GLU A C 1
ATOM 1584 O O . GLU A 1 193 ? -16.718 12.633 21.062 1.00 59.22 193 GLU A O 1
ATOM 1589 N N . PHE A 1 194 ? -17.769 12.212 23.013 1.00 60.62 194 PHE A N 1
ATOM 1590 C CA . PHE A 1 194 ? -18.412 10.973 22.583 1.00 60.62 194 PHE A CA 1
ATOM 1591 C C . PHE A 1 194 ? -19.419 11.227 21.455 1.00 60.62 194 PHE A C 1
ATOM 1593 O O . PHE A 1 194 ? -19.402 10.535 20.436 1.00 60.62 194 PHE A O 1
ATOM 1600 N N . ILE A 1 195 ? -20.252 12.266 21.584 1.00 61.22 195 ILE A N 1
ATOM 1601 C CA . ILE A 1 195 ? -21.258 12.632 20.573 1.00 61.22 195 ILE A CA 1
ATOM 1602 C C . ILE A 1 195 ? -20.598 13.078 19.259 1.00 61.22 195 ILE A C 1
ATOM 1604 O O . ILE A 1 195 ? -21.056 12.707 18.182 1.00 61.22 195 ILE A O 1
ATOM 1608 N N . ARG A 1 196 ? -19.490 13.827 19.321 1.00 62.78 196 ARG A N 1
ATOM 1609 C CA . ARG A 1 196 ? -18.837 14.376 18.120 1.00 62.78 196 ARG A CA 1
ATOM 1610 C C . ARG A 1 196 ? -18.223 13.307 17.209 1.00 62.78 196 ARG A C 1
ATOM 1612 O O . ARG A 1 196 ? -18.139 13.521 16.007 1.00 62.78 196 ARG A O 1
ATOM 1619 N N . ARG A 1 197 ? -17.758 12.186 17.775 1.00 58.12 197 ARG A N 1
ATOM 1620 C CA . ARG A 1 197 ? -17.061 11.112 17.035 1.00 58.12 197 ARG A CA 1
ATOM 1621 C C . ARG A 1 197 ? -17.896 9.854 16.795 1.00 58.12 197 ARG A C 1
ATOM 1623 O O . ARG A 1 197 ? -17.487 9.017 16.000 1.00 58.12 197 ARG A O 1
ATOM 1630 N N . SER A 1 198 ? -19.039 9.705 17.465 1.00 57.62 198 SER A N 1
ATOM 1631 C CA . SER A 1 198 ? -19.984 8.603 17.219 1.00 57.62 198 SER A CA 1
ATOM 1632 C C . SER A 1 198 ? -20.920 8.865 16.037 1.00 57.62 198 SER A C 1
ATOM 1634 O O . SER A 1 198 ? -21.562 7.935 15.549 1.00 57.62 198 SER A O 1
ATOM 1636 N N . GLN A 1 199 ? -20.987 10.106 15.546 1.00 51.66 199 GLN A N 1
ATOM 1637 C CA . GLN A 1 199 ? -21.688 10.404 14.305 1.00 51.66 199 GLN A CA 1
ATOM 1638 C C . GLN A 1 199 ? -20.873 9.894 13.104 1.00 51.66 199 GLN A C 1
ATOM 1640 O O . GLN A 1 199 ? -19.676 10.181 13.021 1.00 51.66 199 GLN A O 1
ATOM 1645 N N . PRO A 1 200 ? -21.489 9.158 12.156 1.00 45.06 200 PRO A N 1
ATOM 1646 C CA . PRO A 1 200 ? -20.864 8.927 10.858 1.00 45.06 200 PRO A CA 1
ATOM 1647 C C . PRO A 1 200 ? -20.552 10.287 10.231 1.00 45.06 200 PRO A C 1
ATOM 1649 O O . PRO A 1 200 ? -21.305 11.232 10.465 1.00 45.06 200 PRO A O 1
ATOM 1652 N N . VAL A 1 201 ? -19.461 10.388 9.461 1.00 47.59 201 VAL A N 1
ATOM 1653 C CA . VAL A 1 201 ? -19.119 11.602 8.701 1.00 47.59 201 VAL A CA 1
ATOM 1654 C C . VAL A 1 201 ? -20.368 12.026 7.936 1.00 47.59 201 VAL A C 1
ATOM 1656 O O . VAL A 1 201 ? -20.750 11.390 6.953 1.00 47.59 201 VAL A O 1
ATOM 1659 N N . SER A 1 202 ? -21.062 13.044 8.440 1.00 47.41 202 SER A N 1
ATOM 1660 C CA . SER A 1 202 ? -22.239 13.563 7.780 1.00 47.41 202 SER A CA 1
ATOM 1661 C C . SER A 1 202 ? -21.726 14.270 6.542 1.00 47.41 202 SER A C 1
ATOM 1663 O O . SER A 1 202 ? -20.948 15.222 6.614 1.00 47.41 202 SER A O 1
ATOM 1665 N N . ILE A 1 203 ? -22.123 13.763 5.378 1.00 48.34 203 ILE A N 1
ATOM 1666 C CA . ILE A 1 203 ? -22.105 14.574 4.169 1.00 48.34 203 ILE A CA 1
ATOM 1667 C C . ILE A 1 203 ? -22.903 15.822 4.546 1.00 48.34 203 ILE A C 1
ATOM 1669 O O . ILE A 1 203 ? -24.057 15.691 4.960 1.00 48.34 203 ILE A O 1
ATOM 1673 N N . SER A 1 204 ? -22.250 16.988 4.537 1.00 51.44 204 SER A N 1
ATOM 1674 C CA . SER A 1 204 ? -22.897 18.244 4.921 1.00 51.44 204 SER A CA 1
ATOM 1675 C C . SER A 1 204 ? -24.201 18.373 4.131 1.00 51.44 204 SER A C 1
ATOM 1677 O O . SER A 1 204 ? -24.250 18.045 2.943 1.00 51.44 204 SER A O 1
ATOM 1679 N N . GLU A 1 205 ? -25.263 18.795 4.811 1.00 53.56 205 GLU A N 1
ATOM 1680 C CA . GLU A 1 205 ? -26.583 19.016 4.210 1.00 53.56 205 GLU A CA 1
ATOM 1681 C C . GLU A 1 205 ? -26.474 19.976 3.008 1.00 53.56 205 GLU A C 1
ATOM 1683 O O . GLU A 1 205 ? -27.130 19.768 1.991 1.00 53.56 205 GLU A O 1
ATOM 1688 N N . ASP A 1 206 ? -25.518 20.915 3.057 1.00 55.97 206 ASP A N 1
ATOM 1689 C CA . ASP A 1 206 ? -25.195 21.830 1.955 1.00 55.97 206 ASP A CA 1
ATOM 1690 C C . ASP A 1 206 ? -24.693 21.093 0.697 1.00 55.97 206 ASP A C 1
ATOM 1692 O O . ASP A 1 206 ? -24.970 21.509 -0.425 1.00 55.97 206 ASP A O 1
ATOM 1696 N N . LEU A 1 207 ? -23.986 19.968 0.856 1.00 60.25 207 LEU A N 1
ATOM 1697 C CA . LEU A 1 207 ? -23.509 19.153 -0.268 1.00 60.25 207 LEU A CA 1
ATOM 1698 C C . LEU A 1 207 ? -24.636 18.306 -0.890 1.00 60.25 207 LEU A C 1
ATOM 1700 O O . LEU A 1 207 ? -24.555 17.915 -2.057 1.00 60.25 207 LEU A O 1
ATOM 1704 N N . MET A 1 208 ? -25.688 18.006 -0.122 1.00 64.25 208 MET A N 1
ATOM 1705 C CA . MET A 1 208 ? -26.855 17.252 -0.592 1.00 64.25 208 MET A CA 1
ATOM 1706 C C . MET A 1 208 ? -27.732 18.101 -1.526 1.00 64.25 208 MET A C 1
ATOM 1708 O O . MET A 1 208 ? -28.279 17.575 -2.502 1.00 64.25 208 MET A O 1
ATOM 1712 N N . ASP A 1 209 ? -27.778 19.415 -1.295 1.00 60.81 209 ASP A N 1
ATOM 1713 C CA . ASP A 1 209 ? -28.473 20.376 -2.155 1.00 60.81 209 ASP A CA 1
ATOM 1714 C C . ASP A 1 209 ? -27.785 20.541 -3.520 1.00 60.81 209 ASP A C 1
ATOM 1716 O O . ASP A 1 209 ? -28.455 20.557 -4.557 1.00 60.81 209 ASP A O 1
ATOM 1720 N N . ASP A 1 210 ? -26.450 20.555 -3.561 1.00 62.59 210 ASP A N 1
ATOM 1721 C CA . ASP A 1 210 ? -25.688 20.670 -4.812 1.00 62.59 210 ASP A CA 1
ATOM 1722 C C . ASP A 1 210 ? -25.899 19.464 -5.747 1.00 62.59 210 ASP A C 1
ATOM 1724 O O . ASP A 1 210 ? -26.023 19.618 -6.967 1.00 62.59 210 ASP A O 1
ATOM 1728 N N . PHE A 1 211 ? -26.032 18.253 -5.194 1.00 57.34 211 PHE A N 1
ATOM 1729 C CA . PHE A 1 211 ? -26.379 17.061 -5.977 1.00 57.34 211 PHE A CA 1
ATOM 1730 C C . PHE A 1 211 ? -27.852 17.042 -6.412 1.00 57.34 211 PHE A C 1
ATOM 1732 O O . PHE A 1 211 ? 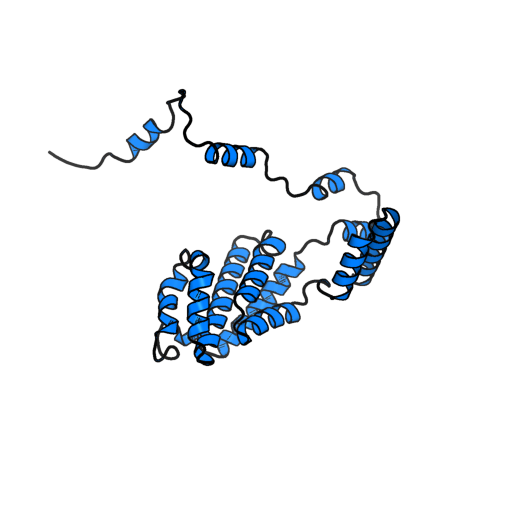-28.158 16.580 -7.517 1.00 57.34 211 PHE A O 1
ATOM 1739 N N . ALA A 1 212 ? -28.766 17.583 -5.600 1.00 62.81 212 ALA A N 1
ATOM 1740 C CA . ALA A 1 212 ? -30.176 17.718 -5.964 1.00 62.81 212 ALA A CA 1
ATOM 1741 C C . ALA A 1 212 ? -30.382 18.709 -7.125 1.00 62.81 212 ALA A C 1
ATOM 1743 O O . ALA A 1 212 ? -31.239 18.481 -7.984 1.00 62.81 212 ALA A O 1
ATOM 1744 N N . ILE A 1 213 ? -29.558 19.760 -7.207 1.00 60.84 213 ILE A N 1
ATOM 1745 C CA . ILE A 1 213 ? -29.553 20.720 -8.320 1.00 60.84 213 ILE A CA 1
ATOM 1746 C C . ILE A 1 213 ? -29.124 20.049 -9.635 1.00 60.84 213 ILE A C 1
ATOM 1748 O O . ILE A 1 213 ? -29.694 20.343 -10.686 1.00 60.84 213 ILE A O 1
ATOM 1752 N N . ILE A 1 214 ? -28.159 19.124 -9.595 1.00 60.09 214 ILE A N 1
ATOM 1753 C CA . ILE A 1 214 ? -27.652 18.424 -10.790 1.00 60.09 214 ILE A CA 1
ATOM 1754 C C . ILE A 1 214 ? -28.617 17.316 -11.251 1.00 60.09 214 ILE A C 1
ATOM 1756 O O . ILE A 1 214 ? -28.761 17.080 -12.452 1.00 60.09 214 ILE A O 1
ATOM 1760 N N . ALA A 1 215 ? -29.312 16.655 -10.319 1.00 58.94 215 ALA A N 1
ATOM 1761 C CA . ALA A 1 215 ? -30.274 15.593 -10.627 1.00 58.94 215 ALA A CA 1
ATOM 1762 C C . ALA A 1 215 ? -31.594 16.113 -11.231 1.00 58.94 215 ALA A C 1
ATOM 1764 O O . ALA A 1 215 ? -32.317 15.363 -11.896 1.00 58.94 215 ALA A O 1
ATOM 1765 N N . GLN A 1 216 ? -31.915 17.396 -11.045 1.00 53.22 216 GLN A N 1
ATOM 1766 C CA . GLN A 1 216 ? -33.065 18.021 -11.689 1.00 53.22 216 GLN A CA 1
ATOM 1767 C C . GLN A 1 216 ? -32.729 18.376 -13.144 1.00 53.22 216 GLN A C 1
ATOM 1769 O O . GLN A 1 216 ? -32.234 19.455 -13.468 1.00 53.22 216 GLN A O 1
ATOM 1774 N N . GLY A 1 217 ? -33.055 17.451 -14.054 1.00 51.47 217 GLY A N 1
ATOM 1775 C CA . GLY A 1 217 ? -33.180 17.739 -15.486 1.00 51.47 217 GLY A CA 1
ATOM 1776 C C . GLY A 1 217 ? -34.067 18.972 -15.760 1.00 51.47 217 GLY A C 1
ATOM 1777 O O . GLY A 1 217 ? -34.786 19.449 -14.881 1.00 51.47 217 GLY A O 1
ATOM 1778 N N . PRO A 1 218 ? -34.041 19.536 -16.980 1.00 48.38 218 PRO A N 1
ATOM 1779 C CA . PRO A 1 218 ? -34.340 20.946 -17.204 1.00 48.38 218 PRO A CA 1
ATOM 1780 C C . PRO A 1 218 ? -35.829 21.272 -17.021 1.00 48.38 218 PRO A C 1
ATOM 1782 O O . PRO A 1 218 ? -36.619 21.203 -17.965 1.00 48.38 218 PRO A O 1
ATOM 1785 N N . ALA A 1 219 ? -36.203 21.721 -15.823 1.00 40.16 219 ALA A N 1
ATOM 1786 C CA . ALA A 1 219 ? -37.475 22.377 -15.552 1.00 40.16 219 ALA A CA 1
ATOM 1787 C C . ALA A 1 219 ? -37.285 23.903 -15.489 1.00 40.16 219 ALA A C 1
ATOM 1789 O O . ALA A 1 219 ? -36.402 24.453 -14.836 1.00 40.16 219 ALA A O 1
ATOM 1790 N N . LYS A 1 220 ? -38.108 24.603 -16.267 1.00 41.38 220 LYS A N 1
ATOM 1791 C CA . LYS A 1 220 ? -38.022 26.033 -16.572 1.00 41.38 220 LYS A CA 1
ATOM 1792 C C . LYS A 1 220 ? -38.359 26.941 -15.372 1.00 41.38 220 LYS A C 1
ATOM 1794 O O . LYS A 1 220 ? -39.491 26.933 -14.915 1.00 41.38 220 LYS A O 1
ATOM 1799 N N . ARG A 1 221 ? -37.439 27.893 -15.136 1.00 40.50 221 ARG A N 1
ATOM 1800 C CA . ARG A 1 221 ? -37.633 29.344 -14.861 1.00 40.50 221 ARG A CA 1
ATOM 1801 C C . ARG A 1 221 ? -38.183 29.781 -13.482 1.00 40.50 221 ARG A C 1
ATOM 1803 O O . ARG A 1 221 ? -39.364 29.625 -13.219 1.00 40.50 221 ARG A O 1
ATOM 1810 N N . ASN A 1 222 ? -37.433 30.642 -12.774 1.00 34.38 222 ASN A N 1
ATOM 1811 C CA . ASN A 1 222 ? -37.531 32.109 -12.922 1.00 34.38 222 ASN A CA 1
ATOM 1812 C C . ASN A 1 222 ? -36.458 32.903 -12.133 1.00 34.38 222 ASN A C 1
ATOM 1814 O O . ASN A 1 222 ? -36.292 32.754 -10.935 1.00 34.38 222 ASN A O 1
ATOM 1818 N N . ALA A 1 223 ? -35.772 33.780 -12.873 1.00 43.44 223 ALA A N 1
ATOM 1819 C CA . ALA A 1 223 ? -35.209 35.089 -12.515 1.00 43.44 223 ALA A CA 1
ATOM 1820 C C . ALA A 1 223 ? -34.654 35.377 -11.093 1.00 43.44 223 ALA A C 1
ATOM 1822 O O . ALA A 1 223 ? -35.341 35.934 -10.248 1.00 43.44 223 ALA A O 1
ATOM 1823 N N . SER A 1 224 ? -33.325 35.300 -10.972 1.00 41.12 224 SER A N 1
ATOM 1824 C CA . SER A 1 224 ? -32.509 36.399 -10.429 1.00 41.12 224 SER A CA 1
ATOM 1825 C C . SER A 1 224 ? -31.285 36.581 -11.334 1.00 41.12 224 SER A C 1
ATOM 182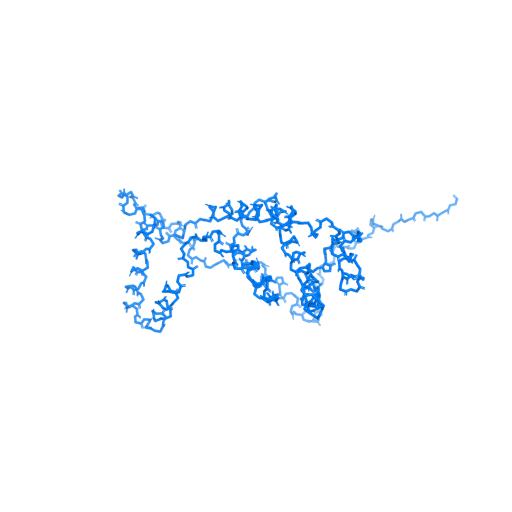7 O O . SER A 1 224 ? -30.299 35.849 -11.282 1.00 41.12 224 SER A O 1
ATOM 1829 N N . LYS A 1 225 ? -31.404 37.506 -12.291 1.00 51.53 225 LYS A N 1
ATOM 1830 C CA . LYS A 1 225 ? -30.336 37.888 -13.221 1.00 51.53 225 LYS A CA 1
ATOM 1831 C C . LYS A 1 225 ? -29.621 39.118 -12.663 1.00 51.53 225 LYS A C 1
ATOM 1833 O O . LYS A 1 225 ? -30.052 40.218 -12.991 1.00 51.53 225 LYS A O 1
ATOM 1838 N N . SER A 1 226 ? -28.513 38.971 -11.929 1.00 52.16 226 SER A N 1
ATOM 1839 C CA . SER A 1 226 ? -27.553 40.091 -11.811 1.00 52.16 226 SER A CA 1
ATOM 1840 C C . SER A 1 226 ? -26.112 39.783 -11.357 1.00 52.16 226 SER A C 1
ATOM 1842 O O . SER A 1 226 ? -25.468 40.710 -10.877 1.00 52.16 226 SER A O 1
ATOM 1844 N N . SER A 1 227 ? -25.546 38.574 -11.508 1.00 54.31 227 SER A N 1
ATOM 1845 C CA . SER A 1 227 ? -24.144 38.369 -11.051 1.00 54.31 227 SER A CA 1
ATOM 1846 C C . SER A 1 227 ? -23.149 37.801 -12.075 1.00 54.31 227 SER A C 1
ATOM 1848 O O . SER A 1 227 ? -21.997 38.214 -12.096 1.00 54.31 227 SER A O 1
ATOM 1850 N N . LEU A 1 228 ? -23.558 36.978 -13.047 1.00 47.81 228 LEU A N 1
ATOM 1851 C CA . LEU A 1 228 ? -22.578 36.356 -13.966 1.00 47.81 228 LEU A CA 1
ATOM 1852 C C . LEU A 1 228 ? -22.375 37.086 -15.306 1.00 47.81 228 LEU A C 1
ATOM 1854 O O . LEU A 1 228 ? -21.313 36.983 -15.917 1.00 47.81 228 LEU A O 1
ATOM 1858 N N . ARG A 1 229 ? -23.347 37.891 -15.764 1.00 49.19 229 ARG A N 1
ATOM 1859 C CA . ARG A 1 229 ? -23.204 38.657 -17.023 1.00 49.19 229 ARG A CA 1
ATOM 1860 C C . ARG A 1 229 ? -22.225 39.831 -16.918 1.00 49.19 229 ARG A C 1
ATOM 1862 O O . ARG A 1 229 ? -21.649 40.210 -17.933 1.00 49.19 229 ARG A O 1
ATOM 1869 N N . ASN A 1 230 ? -22.027 40.382 -15.720 1.00 48.16 230 ASN A N 1
ATOM 1870 C CA . ASN A 1 230 ? -21.095 41.491 -15.496 1.00 48.16 230 ASN A CA 1
ATOM 1871 C C . ASN A 1 230 ? -19.641 41.007 -15.368 1.00 48.16 230 ASN A C 1
ATOM 1873 O O . ASN A 1 230 ? -18.734 41.726 -15.770 1.00 48.16 230 ASN A O 1
ATOM 1877 N N . LEU A 1 231 ? -19.418 39.768 -14.913 1.00 47.84 231 LEU A N 1
ATOM 1878 C CA . LEU A 1 231 ? -18.084 39.159 -14.853 1.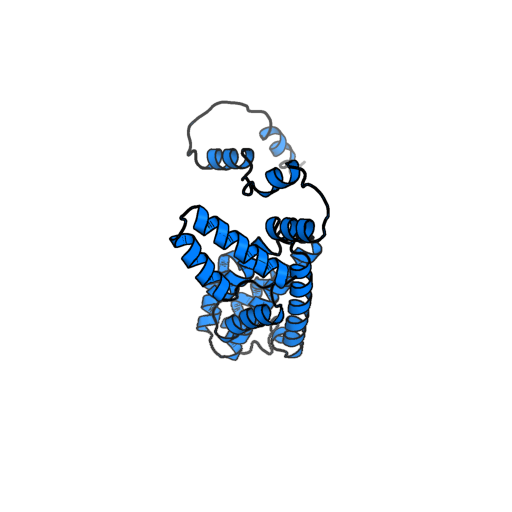00 47.84 231 LEU A CA 1
ATOM 1879 C C . LEU A 1 231 ? -17.545 38.774 -16.240 1.00 47.84 231 LEU A C 1
ATOM 1881 O O . LEU A 1 231 ? -16.366 38.975 -16.521 1.00 47.84 231 LEU A O 1
ATOM 1885 N N . LEU A 1 232 ? -18.408 38.301 -17.146 1.00 50.22 232 LEU A N 1
ATOM 1886 C CA . LEU A 1 232 ? -17.998 37.890 -18.498 1.00 50.22 232 LEU A CA 1
ATOM 1887 C C . LEU A 1 232 ? -17.701 39.063 -19.449 1.00 50.22 232 LEU A C 1
ATOM 1889 O O . LEU A 1 232 ? -16.989 38.879 -20.431 1.00 50.22 232 LEU A O 1
ATOM 1893 N N . LYS A 1 233 ? -18.184 40.278 -19.154 1.00 51.16 233 LYS A N 1
ATOM 1894 C CA . LYS A 1 233 ? -17.868 41.476 -19.953 1.00 51.16 233 LYS A CA 1
ATOM 1895 C C . LYS A 1 233 ? -16.459 42.030 -19.712 1.00 51.16 233 LYS A C 1
ATOM 1897 O O . LYS A 1 233 ? -15.971 42.769 -20.559 1.00 51.16 233 LYS A O 1
ATOM 1902 N N . ASN A 1 234 ? -15.791 41.640 -18.624 1.00 48.78 234 ASN A N 1
ATOM 1903 C CA . ASN A 1 234 ? -14.456 42.143 -18.284 1.00 48.78 234 ASN A CA 1
ATOM 1904 C C . ASN A 1 234 ? -13.303 41.305 -18.869 1.00 48.78 234 ASN A C 1
ATOM 1906 O O . ASN A 1 234 ? -12.162 41.752 -18.828 1.00 48.78 234 ASN A O 1
ATOM 1910 N N . PHE A 1 235 ? -13.577 40.126 -19.447 1.00 47.25 235 PHE A N 1
ATOM 1911 C CA . PHE A 1 235 ? -12.541 39.234 -19.997 1.00 47.25 235 PHE A CA 1
ATOM 1912 C C . PHE A 1 235 ? -12.445 39.218 -21.532 1.00 47.25 235 PHE A C 1
ATOM 1914 O O . PHE A 1 235 ? -11.462 38.718 -22.077 1.00 47.25 235 PHE A O 1
ATOM 1921 N N . THR A 1 236 ? -13.411 39.795 -22.255 1.00 54.25 236 THR A N 1
ATOM 1922 C CA . THR A 1 236 ? -13.396 39.836 -23.728 1.00 54.25 236 THR A CA 1
ATOM 1923 C C . THR A 1 236 ? -13.478 41.267 -24.254 1.00 54.25 236 THR A C 1
ATOM 1925 O O . THR A 1 236 ? -14.506 41.705 -24.765 1.00 54.25 236 THR A O 1
ATOM 1928 N N . GLY A 1 237 ? -12.365 41.987 -24.145 1.00 40.91 237 GLY A N 1
ATOM 1929 C CA . GLY A 1 237 ? -12.101 43.231 -24.867 1.00 40.91 237 GLY A CA 1
ATOM 1930 C C . GLY A 1 237 ? -10.679 43.201 -25.424 1.00 40.91 237 GLY A C 1
ATOM 1931 O O . GLY A 1 237 ? -9.769 43.772 -24.833 1.00 40.91 237 GLY A O 1
ATOM 1932 N N . LYS A 1 238 ? -10.461 42.471 -26.525 1.00 43.03 238 LYS A N 1
ATOM 1933 C CA . LYS A 1 238 ? -9.209 42.543 -27.295 1.00 43.03 238 LYS A CA 1
ATOM 1934 C C . LYS A 1 238 ? -9.194 43.828 -28.141 1.00 43.03 238 LYS A C 1
ATOM 1936 O O . LYS A 1 238 ? -10.207 44.156 -28.749 1.00 43.03 238 LYS A O 1
ATOM 1941 N N . LYS A 1 239 ? -8.016 44.476 -28.175 1.00 42.38 239 LYS A N 1
ATOM 1942 C CA . LYS A 1 239 ? -7.342 45.150 -29.320 1.00 42.38 239 LYS A CA 1
ATOM 1943 C C . LYS A 1 239 ? -8.068 44.954 -30.665 1.00 42.38 239 LYS A C 1
ATOM 1945 O O . LYS A 1 239 ? -8.413 43.818 -30.969 1.00 42.38 239 LYS A O 1
ATOM 1950 N N . GLU A 1 240 ? -8.331 45.942 -31.523 1.00 38.59 240 GLU A N 1
ATOM 1951 C CA . GLU A 1 240 ? -7.469 46.874 -32.300 1.00 38.59 240 GLU A CA 1
ATOM 1952 C C . GLU A 1 240 ? -8.462 47.524 -33.322 1.00 38.59 240 GLU A C 1
ATOM 1954 O O . GLU A 1 240 ? -9.395 46.829 -33.721 1.00 38.59 240 GLU A O 1
ATOM 1959 N N . LYS A 1 241 ? -8.467 48.798 -33.748 1.00 36.6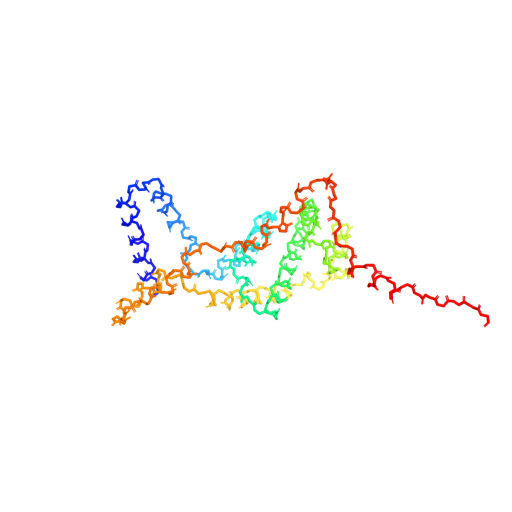2 241 LYS A N 1
ATOM 1960 C CA . LYS A 1 241 ? -7.524 49.541 -34.611 1.00 36.62 241 LYS A CA 1
ATOM 1961 C C . LYS A 1 241 ? -8.172 50.905 -34.950 1.00 36.62 241 LYS A C 1
ATOM 1963 O O . LYS A 1 241 ? -9.334 50.909 -35.344 1.00 36.62 241 LYS A O 1
ATOM 1968 N N . GLU A 1 242 ? -7.407 51.989 -34.881 1.00 34.59 242 GLU A N 1
ATOM 1969 C CA . GLU A 1 242 ? -7.119 52.922 -35.989 1.00 34.59 242 GLU A CA 1
ATOM 1970 C C . GLU A 1 242 ? -5.711 53.479 -35.756 1.00 34.59 242 GLU A C 1
ATOM 1972 O O . GLU A 1 242 ? -5.383 53.737 -34.573 1.00 34.59 242 GLU A O 1
#